Protein AF-A0AA44IHH7-F1 (afdb_monomer_lite)

Radius of gyration: 21.57 Å; chains: 1; bounding box: 62×69×47 Å

Organism: Paraclostridium bifermentans (NCBI:txid1490)

Sequence (222 aa):
MKIKKSILSMILVASLSVCLMVGCTHSDNSSKNSIEVETQKTKANETIKLFETYSKKTNTRDGLYEVKQDLSKKISKSITDSGLSVADSNPDGDFVLSLGGFESPPTKSIQSLYYSMYEDYKKGKSIIDIFWVKEYPENKKLDKNDKYIKATYNIFKSLTNTTLTEKEFFDKVEKTFDEEERLVEIPYKDVIPVQVVKVNKSGKYIKTLQLRCNYDFDISKS

pLDDT: mean 73.28, std 23.8, range [27.3, 98.12]

Foldseek 3Di:
DDDDDDDDDDPDPPDPDPDPDDDDDDDDDDDDPPPPPPPPPDDPPLDFVLVVVLLVQCQDPVSVLVNLQVLQVQLQCLLVVLVAHWPAGDSQWDTQGQGDPDPDGDPDRPRQKDWGWADDLVVQKIKTKIKGKDKAALPDQDDLSPSSLSSLVSSVVSRGVDPDDSVNSVVQVRVCSVVVNFWRPDPPCVAWTWTWDWDDDPNGIIIMTMTIHIDIRRHDND

Structure (mmCIF, N/CA/C/O backbone):
data_AF-A0AA44IHH7-F1
#
_entry.id   AF-A0AA44IHH7-F1
#
loop_
_atom_site.group_PDB
_atom_site.id
_atom_site.type_symbol
_atom_site.label_atom_id
_atom_site.label_alt_id
_atom_site.label_comp_id
_atom_site.label_asym_id
_atom_site.label_entity_id
_atom_site.label_seq_id
_atom_site.pdbx_PDB_ins_code
_atom_site.Cartn_x
_atom_site.Cartn_y
_atom_site.Cartn_z
_atom_site.occupancy
_atom_site.B_iso_or_equiv
_atom_site.auth_seq_id
_atom_site.auth_comp_id
_atom_site.auth_asym_id
_atom_site.auth_atom_id
_atom_site.pdbx_PDB_model_num
ATOM 1 N N . MET A 1 1 ? -3.964 53.250 -16.835 1.00 39.25 1 MET A N 1
ATOM 2 C CA . MET A 1 1 ? -3.381 51.889 -16.809 1.00 39.25 1 MET A CA 1
ATOM 3 C C . MET A 1 1 ? -2.230 51.850 -15.815 1.00 39.25 1 MET A C 1
ATOM 5 O O . MET A 1 1 ? -1.230 52.512 -16.042 1.00 39.25 1 MET A O 1
ATOM 9 N N . LYS A 1 2 ? -2.384 51.140 -14.691 1.00 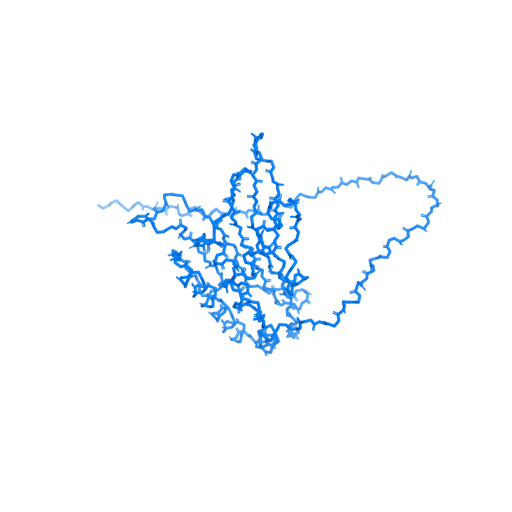34.38 2 LYS A N 1
ATOM 10 C CA . LYS A 1 2 ? -1.314 50.911 -13.706 1.00 34.38 2 LYS A CA 1
ATOM 11 C C . LYS A 1 2 ? -0.971 49.423 -13.734 1.00 34.38 2 LYS A C 1
ATOM 13 O O . LYS A 1 2 ? -1.759 48.610 -13.266 1.00 34.38 2 LYS A O 1
ATOM 18 N N . ILE A 1 3 ? 0.173 49.078 -14.314 1.00 39.97 3 ILE A N 1
ATOM 19 C CA . ILE A 1 3 ? 0.694 47.708 -14.330 1.00 39.97 3 ILE A CA 1
ATOM 20 C C . ILE A 1 3 ? 1.352 47.471 -12.968 1.00 39.97 3 ILE A C 1
ATOM 22 O O . ILE A 1 3 ? 2.382 48.070 -12.662 1.00 39.97 3 ILE A O 1
ATOM 26 N N . LYS A 1 4 ? 0.740 46.637 -12.123 1.00 37.16 4 LYS A N 1
ATOM 27 C CA . LYS A 1 4 ? 1.367 46.165 -10.883 1.00 37.16 4 LYS A CA 1
ATOM 28 C C . LYS A 1 4 ? 2.222 44.943 -11.217 1.00 37.16 4 LYS A C 1
ATOM 30 O O . LYS A 1 4 ? 1.688 43.897 -11.568 1.00 37.16 4 LYS A O 1
ATOM 35 N N . LYS A 1 5 ? 3.545 45.088 -11.118 1.00 36.78 5 LYS A N 1
ATOM 36 C CA . LYS A 1 5 ? 4.491 43.966 -11.142 1.00 36.78 5 LYS A CA 1
ATOM 37 C C . LYS A 1 5 ? 4.323 43.176 -9.841 1.00 36.78 5 LYS A C 1
ATOM 39 O O . LYS A 1 5 ? 4.598 43.700 -8.766 1.00 36.78 5 LYS A O 1
ATOM 44 N N . SER A 1 6 ? 3.830 41.947 -9.945 1.00 39.97 6 SER A N 1
ATOM 45 C CA . SER A 1 6 ? 3.857 40.964 -8.863 1.00 39.97 6 SER A CA 1
ATOM 46 C C . SER A 1 6 ? 5.240 40.312 -8.861 1.00 39.97 6 SER A C 1
ATOM 48 O O . SER A 1 6 ? 5.661 39.741 -9.865 1.00 39.97 6 SER A O 1
ATOM 50 N N . ILE A 1 7 ? 5.973 40.473 -7.759 1.00 43.72 7 ILE A N 1
ATOM 51 C CA . ILE A 1 7 ? 7.230 39.771 -7.498 1.00 43.72 7 ILE A CA 1
ATOM 52 C C . ILE A 1 7 ? 6.848 38.385 -6.974 1.00 43.72 7 ILE A C 1
ATOM 54 O O . ILE A 1 7 ? 6.326 38.253 -5.868 1.00 43.72 7 ILE A O 1
ATOM 58 N N . LEU A 1 8 ? 7.072 37.369 -7.805 1.00 31.44 8 LEU A N 1
ATOM 59 C CA . LEU A 1 8 ? 6.932 35.960 -7.465 1.00 31.44 8 LEU A CA 1
ATOM 60 C C . LEU A 1 8 ? 8.094 35.581 -6.531 1.00 31.44 8 LEU A C 1
ATOM 62 O O . LEU A 1 8 ? 9.234 35.448 -6.970 1.00 31.44 8 LEU A O 1
ATOM 66 N N . SER A 1 9 ? 7.818 35.482 -5.231 1.00 37.19 9 SER A N 1
ATOM 67 C CA . SER A 1 9 ? 8.794 35.038 -4.232 1.00 37.19 9 SER A CA 1
ATOM 68 C C . SER A 1 9 ? 8.886 33.512 -4.253 1.00 37.19 9 SER A C 1
ATOM 70 O O . SER A 1 9 ? 7.957 32.813 -3.852 1.00 37.19 9 SER A O 1
ATOM 72 N N . MET A 1 10 ? 10.006 33.013 -4.768 1.00 37.06 10 MET A N 1
ATOM 73 C CA . MET A 1 10 ? 10.406 31.609 -4.784 1.00 37.06 10 MET A CA 1
ATOM 74 C C . MET A 1 10 ? 10.896 31.241 -3.374 1.00 37.06 10 MET A C 1
ATOM 76 O O . MET A 1 10 ? 11.958 31.694 -2.947 1.00 37.06 10 MET A O 1
ATOM 80 N N . ILE A 1 11 ? 10.127 30.452 -2.620 1.00 39.12 11 ILE A N 1
ATOM 81 C CA . ILE A 1 11 ? 10.585 29.918 -1.331 1.00 39.12 11 ILE A CA 1
ATOM 82 C C . ILE A 1 11 ? 11.501 28.723 -1.621 1.00 39.12 11 ILE A C 1
ATOM 84 O O . ILE A 1 11 ? 11.050 27.600 -1.823 1.00 39.12 11 ILE A O 1
ATOM 88 N N . LEU A 1 12 ? 12.804 28.997 -1.663 1.00 33.94 12 LEU A N 1
ATOM 89 C CA . LEU A 1 12 ? 13.876 28.010 -1.558 1.00 33.94 12 LEU A CA 1
ATOM 90 C C . LEU A 1 12 ? 13.872 27.446 -0.131 1.00 33.94 12 LEU A C 1
ATOM 92 O O . LEU A 1 12 ? 14.348 28.095 0.800 1.00 33.94 12 LEU A O 1
ATOM 96 N N . VAL A 1 13 ? 13.337 26.240 0.059 1.00 37.38 13 VAL A N 1
ATOM 97 C CA . VAL A 1 13 ? 13.554 25.493 1.303 1.00 37.38 13 VAL A CA 1
ATOM 98 C C . VAL A 1 13 ? 14.950 24.885 1.224 1.00 37.38 13 VAL A C 1
ATOM 100 O O . VAL A 1 13 ? 15.162 23.825 0.641 1.00 37.38 13 VAL A O 1
ATOM 103 N N . ALA A 1 14 ? 15.920 25.607 1.780 1.00 36.84 14 ALA A N 1
ATOM 104 C CA . ALA A 1 14 ? 17.249 25.085 2.033 1.00 36.84 14 ALA A CA 1
ATOM 105 C C . ALA A 1 14 ? 17.148 23.932 3.042 1.00 36.84 14 ALA A C 1
ATOM 107 O O . ALA A 1 14 ? 16.684 24.099 4.171 1.00 36.84 14 ALA A O 1
ATOM 108 N N . SER A 1 15 ? 17.588 22.753 2.613 1.00 39.81 15 SER A N 1
ATOM 109 C CA . SER A 1 15 ? 17.810 21.580 3.446 1.00 39.81 15 SER A CA 1
ATOM 110 C C . SER A 1 15 ? 18.807 21.910 4.560 1.00 39.81 15 SER A C 1
ATOM 112 O O . SER A 1 15 ? 20.011 22.010 4.317 1.00 39.81 15 SER A O 1
ATOM 114 N N . LEU A 1 16 ? 18.319 22.075 5.788 1.00 35.09 16 LEU A N 1
ATOM 115 C CA . LEU A 1 16 ? 19.163 22.133 6.978 1.00 35.09 16 LEU A CA 1
ATOM 116 C C . LEU A 1 16 ? 19.655 20.717 7.298 1.00 35.09 16 LEU A C 1
ATOM 118 O O . LEU A 1 16 ? 19.005 19.953 8.008 1.00 35.09 16 LEU A O 1
ATOM 122 N N . SER A 1 17 ? 20.821 20.368 6.757 1.00 39.00 17 SER A N 1
ATOM 123 C CA . SER A 1 17 ? 21.632 19.261 7.251 1.00 39.00 17 SER A CA 1
ATOM 124 C C . SER A 1 17 ? 22.163 19.632 8.636 1.00 39.00 17 SER A C 1
ATOM 126 O O . SER A 1 17 ? 23.059 20.470 8.762 1.00 39.00 17 SER A O 1
ATOM 128 N N . VAL A 1 18 ? 21.620 19.024 9.688 1.00 34.97 18 VAL A N 1
ATOM 129 C CA . VAL A 1 18 ? 22.209 19.126 11.025 1.00 34.97 18 VAL A CA 1
ATOM 130 C C . VAL A 1 18 ? 23.414 18.187 11.073 1.00 34.97 18 VAL A C 1
ATOM 132 O O . VAL A 1 18 ? 23.292 16.999 11.357 1.00 34.97 18 VAL A O 1
ATOM 135 N N . CYS A 1 19 ? 24.590 18.731 10.757 1.00 31.17 19 CYS A N 1
ATOM 136 C CA . CYS A 1 19 ? 25.870 18.139 11.123 1.00 31.17 19 CYS A CA 1
ATOM 137 C C . CYS A 1 19 ? 25.993 18.160 12.651 1.00 31.17 19 CYS A C 1
ATOM 139 O O . CYS A 1 19 ? 26.272 19.206 13.235 1.00 31.17 19 CYS A O 1
ATOM 141 N N . LEU A 1 20 ? 25.820 17.012 13.306 1.00 36.22 20 LEU A N 1
ATOM 142 C CA . LEU A 1 20 ? 26.337 16.833 14.658 1.00 36.22 20 LEU A CA 1
ATOM 143 C C . LEU A 1 20 ? 27.816 16.467 14.553 1.00 36.22 20 LEU A C 1
ATOM 145 O O . LEU A 1 20 ? 28.185 15.311 14.362 1.00 36.22 20 LEU A O 1
ATOM 149 N N . MET A 1 21 ? 28.659 17.492 14.655 1.00 34.91 21 MET A N 1
ATOM 150 C CA . MET A 1 21 ? 30.064 17.322 14.998 1.00 34.91 21 MET A CA 1
ATOM 151 C C . MET A 1 21 ? 30.149 16.932 16.473 1.00 34.91 21 MET A C 1
ATOM 153 O O . MET A 1 21 ? 29.859 17.748 17.345 1.00 34.91 21 MET A O 1
ATOM 157 N N . VAL A 1 22 ? 30.558 15.696 16.753 1.00 42.62 22 VAL A N 1
ATOM 158 C CA . VAL A 1 22 ? 31.042 15.307 18.080 1.00 42.62 22 VAL A CA 1
ATOM 159 C C . VAL A 1 22 ? 32.550 15.148 17.962 1.00 42.62 22 VAL A C 1
ATOM 161 O O . VAL A 1 22 ? 33.046 14.355 17.165 1.00 42.62 22 VAL A O 1
ATOM 164 N N . GLY A 1 23 ? 33.258 16.007 18.692 1.00 28.69 23 GLY A 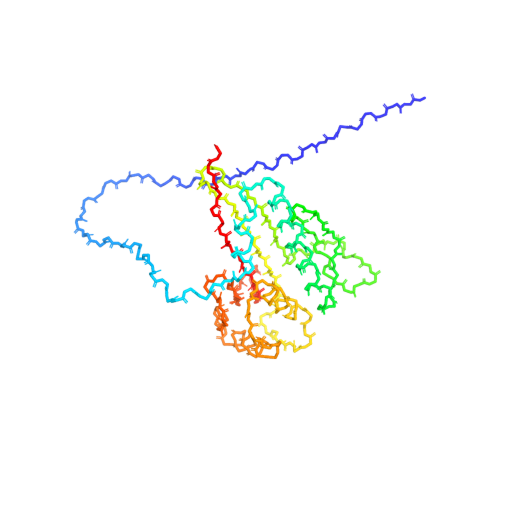N 1
ATOM 165 C CA . GLY A 1 23 ? 34.706 16.114 18.674 1.00 28.69 23 GLY A CA 1
ATOM 166 C C . GLY A 1 23 ? 35.401 14.899 19.279 1.00 28.69 23 GLY A C 1
ATOM 167 O O . GLY A 1 23 ? 34.892 14.236 20.180 1.00 28.69 23 GLY A O 1
ATOM 168 N N . CYS A 1 24 ? 36.600 14.652 18.767 1.00 30.53 24 CYS A N 1
ATOM 169 C CA . CYS A 1 24 ? 37.552 13.696 19.296 1.00 30.53 24 CYS A CA 1
ATOM 170 C C . CYS A 1 24 ? 38.016 14.107 20.699 1.00 30.53 24 CYS A C 1
ATOM 172 O O . CYS A 1 24 ? 38.580 15.186 20.875 1.00 30.53 24 CYS A O 1
ATOM 174 N N . THR A 1 25 ? 37.916 13.191 21.655 1.00 34.34 25 THR A N 1
ATOM 175 C CA . THR A 1 25 ? 38.891 13.066 22.740 1.00 34.34 25 THR A CA 1
ATOM 176 C C . THR A 1 25 ? 39.360 11.614 22.776 1.00 34.34 25 THR A C 1
ATOM 178 O O . THR A 1 25 ? 38.560 10.683 22.779 1.00 34.34 25 THR A O 1
ATOM 181 N N . HIS A 1 26 ? 40.678 11.424 22.703 1.00 30.28 26 HIS A N 1
ATOM 182 C CA . HIS A 1 26 ? 41.327 10.129 22.876 1.00 30.28 26 HIS A CA 1
ATOM 183 C C . HIS A 1 26 ? 41.054 9.588 24.285 1.00 30.28 26 HIS A C 1
ATOM 185 O O . HIS A 1 26 ? 41.369 10.255 25.271 1.00 30.28 26 HIS A O 1
ATOM 191 N N . SER A 1 27 ? 40.575 8.351 24.376 1.00 33.44 27 SER A N 1
ATOM 192 C CA . SER A 1 27 ? 40.996 7.451 25.445 1.00 33.44 27 SER A CA 1
ATOM 193 C C . SER A 1 27 ? 41.187 6.048 24.875 1.00 33.44 27 SER A C 1
ATOM 195 O O . SER A 1 27 ? 40.296 5.459 24.262 1.00 33.44 27 SER A O 1
ATOM 197 N N . ASP A 1 28 ? 42.407 5.545 25.031 1.00 31.33 28 ASP A N 1
ATOM 198 C CA . ASP A 1 28 ? 42.759 4.165 24.757 1.00 31.33 28 ASP A CA 1
ATOM 199 C C . ASP A 1 28 ? 42.053 3.261 25.771 1.00 31.33 28 ASP A C 1
ATOM 201 O O . ASP A 1 28 ? 42.290 3.364 26.975 1.00 31.33 28 ASP A O 1
ATOM 205 N N . ASN A 1 29 ? 41.220 2.337 25.292 1.00 29.52 29 ASN A N 1
ATOM 206 C CA . ASN A 1 29 ? 41.304 0.964 25.772 1.00 29.52 29 ASN A CA 1
ATOM 207 C C . ASN A 1 29 ? 40.639 -0.034 24.822 1.00 29.52 29 ASN A C 1
ATOM 209 O O . ASN A 1 29 ? 39.478 0.067 24.431 1.00 29.52 29 ASN A O 1
ATOM 213 N N . SER A 1 30 ? 41.448 -1.029 24.482 1.00 34.94 30 SER A N 1
ATOM 214 C CA . SER A 1 30 ? 41.166 -2.199 23.668 1.00 34.94 30 SER A CA 1
ATOM 215 C C . SER A 1 30 ? 39.957 -2.997 24.179 1.00 34.94 30 SER A C 1
ATOM 217 O O . SER A 1 30 ? 40.046 -3.684 25.193 1.00 34.94 30 SER A O 1
ATOM 219 N N . SER A 1 31 ? 38.880 -3.034 23.395 1.00 32.03 31 SER A N 1
ATOM 220 C CA . SER A 1 31 ? 38.112 -4.267 23.185 1.00 32.03 31 SER A CA 1
ATOM 221 C C . SER A 1 31 ? 37.487 -4.240 21.787 1.00 32.03 31 SER A C 1
ATOM 223 O O . SER A 1 31 ? 36.574 -3.476 21.485 1.00 32.03 31 SER A O 1
ATOM 225 N N . LYS A 1 32 ? 38.053 -5.048 20.885 1.00 32.47 32 LYS A N 1
ATOM 226 C CA . LYS A 1 32 ? 37.488 -5.336 19.565 1.00 32.47 32 LYS A CA 1
ATOM 227 C C . LYS A 1 32 ? 36.193 -6.127 19.754 1.00 32.47 32 LYS A C 1
ATOM 229 O O . LYS A 1 32 ? 36.235 -7.346 19.804 1.00 32.47 32 LYS A O 1
ATOM 234 N N . ASN A 1 33 ? 35.066 -5.430 19.806 1.00 27.30 33 ASN A N 1
ATOM 235 C CA . ASN A 1 33 ? 33.789 -5.966 19.347 1.00 27.30 33 ASN A CA 1
ATOM 236 C C . ASN A 1 33 ? 33.408 -5.173 18.101 1.00 27.30 33 ASN A C 1
ATOM 238 O O . ASN A 1 33 ? 32.678 -4.185 18.154 1.00 27.30 33 ASN A O 1
ATOM 242 N N . SER A 1 34 ? 33.983 -5.581 16.970 1.00 28.92 34 SER A N 1
ATOM 243 C CA . SER A 1 34 ? 33.453 -5.235 15.661 1.00 28.92 34 SER A CA 1
ATOM 244 C C . SER A 1 34 ? 32.023 -5.753 15.606 1.00 28.92 34 SER A C 1
ATOM 246 O O . SER A 1 34 ? 31.801 -6.956 15.497 1.00 28.92 34 SER A O 1
ATOM 248 N N . ILE A 1 35 ? 31.058 -4.842 15.715 1.00 30.89 35 ILE A N 1
ATOM 249 C CA . ILE A 1 35 ? 29.712 -5.081 15.215 1.00 30.89 35 ILE A CA 1
ATOM 250 C C . ILE A 1 35 ? 29.897 -5.205 13.704 1.00 30.89 35 ILE A C 1
ATOM 252 O O . ILE A 1 35 ? 29.930 -4.210 12.979 1.00 30.89 35 ILE A O 1
ATOM 256 N N . GLU A 1 36 ?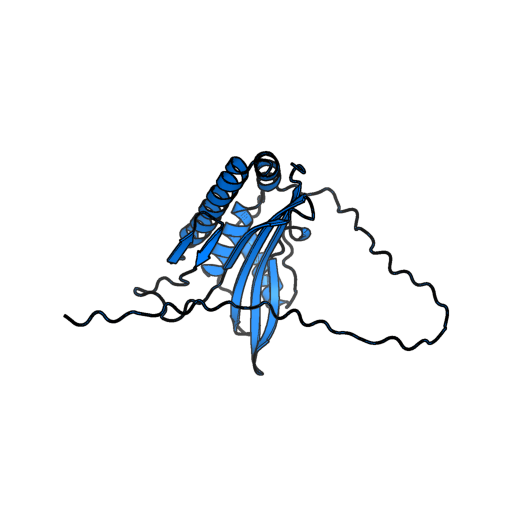 30.144 -6.433 13.247 1.00 27.67 36 GLU A N 1
ATOM 257 C CA . GLU A 1 36 ? 29.889 -6.795 11.867 1.00 27.67 36 GLU A CA 1
ATOM 258 C C . GLU A 1 36 ? 28.451 -6.375 11.595 1.00 27.67 36 GLU A C 1
ATOM 260 O O . GLU A 1 36 ? 27.512 -6.806 12.267 1.00 27.67 36 GLU A O 1
ATOM 265 N N . VAL A 1 37 ? 28.291 -5.478 10.626 1.00 32.31 37 VAL A N 1
ATOM 266 C CA . VAL A 1 37 ? 27.030 -5.321 9.916 1.00 32.31 37 VAL A CA 1
ATOM 267 C C . VAL A 1 37 ? 26.837 -6.650 9.207 1.00 32.31 37 VAL A C 1
ATOM 269 O O . VAL A 1 37 ? 27.277 -6.845 8.073 1.00 32.31 37 VAL A O 1
ATOM 272 N N . GLU A 1 38 ? 26.284 -7.605 9.951 1.00 27.92 38 GLU A N 1
ATOM 273 C CA . GLU A 1 38 ? 25.897 -8.905 9.460 1.00 27.92 38 GLU A CA 1
ATOM 274 C C . GLU A 1 38 ? 24.871 -8.607 8.379 1.00 27.92 38 GLU A C 1
ATOM 276 O O . GLU A 1 38 ? 23.724 -8.228 8.627 1.00 27.92 38 GLU A O 1
ATOM 281 N N . THR A 1 39 ? 25.363 -8.647 7.145 1.00 32.78 39 THR A N 1
ATOM 282 C CA . THR A 1 39 ? 24.553 -8.583 5.947 1.00 32.78 39 THR A CA 1
ATOM 283 C C . THR A 1 39 ? 23.716 -9.840 6.031 1.00 32.78 39 THR A C 1
ATOM 285 O O . THR A 1 39 ? 24.184 -10.921 5.673 1.00 32.78 39 THR A O 1
ATOM 288 N N . GLN A 1 40 ? 22.533 -9.717 6.637 1.00 33.59 40 GLN A N 1
ATOM 289 C CA . GLN A 1 40 ? 21.587 -10.805 6.757 1.00 33.59 40 GLN A CA 1
ATOM 290 C C . GLN A 1 40 ? 21.368 -11.333 5.348 1.00 33.59 40 GLN A C 1
ATOM 292 O O . GLN A 1 40 ? 20.723 -10.700 4.515 1.00 33.59 40 GLN A O 1
ATOM 297 N N . LYS A 1 41 ? 21.971 -12.493 5.079 1.00 35.12 41 LYS A N 1
ATOM 298 C CA . LYS A 1 41 ? 21.644 -13.353 3.953 1.00 35.12 41 LYS A CA 1
ATOM 299 C C . LYS A 1 41 ? 20.172 -13.694 4.124 1.00 35.12 41 LYS A C 1
ATOM 301 O O . LYS A 1 41 ? 19.806 -14.578 4.896 1.00 35.12 41 LYS A O 1
ATOM 306 N N . THR A 1 42 ? 19.339 -12.903 3.466 1.00 32.03 42 THR A N 1
ATOM 307 C CA . THR A 1 42 ? 17.891 -12.989 3.504 1.00 32.03 42 THR A CA 1
ATOM 308 C C . THR A 1 42 ? 17.489 -14.391 3.057 1.00 32.03 42 THR A C 1
ATOM 310 O O . THR A 1 42 ? 17.932 -14.880 2.013 1.00 32.03 42 THR A O 1
ATOM 313 N N . LYS A 1 43 ? 16.669 -15.053 3.885 1.00 39.00 43 LYS A N 1
ATOM 314 C CA . LYS A 1 43 ? 15.843 -16.204 3.498 1.00 39.00 43 LYS A CA 1
ATOM 315 C C . LYS A 1 43 ? 15.279 -15.953 2.100 1.00 39.00 43 LYS A C 1
ATOM 317 O O . LYS A 1 43 ? 14.864 -14.830 1.841 1.00 39.00 43 LYS A O 1
ATOM 322 N N . ALA A 1 44 ? 15.299 -16.983 1.248 1.00 36.38 44 ALA A N 1
ATOM 323 C CA . ALA A 1 44 ? 14.802 -16.995 -0.131 1.00 36.38 44 ALA A CA 1
ATOM 324 C C . ALA A 1 44 ? 13.887 -15.800 -0.448 1.00 36.38 44 ALA A C 1
ATOM 326 O O . ALA A 1 44 ? 12.745 -15.776 0.004 1.00 36.38 44 ALA A O 1
ATOM 327 N N . ASN A 1 45 ? 14.442 -14.808 -1.158 1.00 47.94 45 ASN A N 1
ATOM 328 C CA . ASN A 1 45 ? 13.761 -13.577 -1.554 1.00 47.94 45 ASN A CA 1
ATOM 329 C C . ASN A 1 45 ? 12.363 -13.925 -2.072 1.00 47.94 45 ASN A C 1
ATOM 331 O O . ASN A 1 45 ? 12.230 -14.544 -3.130 1.00 47.94 45 ASN A O 1
ATOM 335 N N . GLU A 1 46 ? 11.321 -13.534 -1.342 1.00 60.41 46 GLU A N 1
ATOM 336 C CA . GLU A 1 46 ? 9.984 -13.443 -1.912 1.00 60.41 46 GLU A CA 1
ATOM 337 C C . GLU A 1 46 ? 10.043 -12.317 -2.949 1.00 60.41 46 GLU A C 1
ATOM 339 O O . GLU A 1 46 ? 9.795 -11.149 -2.645 1.00 60.41 46 GLU A O 1
ATOM 344 N N . THR A 1 47 ? 10.492 -12.627 -4.167 1.00 77.12 47 THR A N 1
ATOM 345 C CA . THR A 1 47 ? 10.718 -11.579 -5.153 1.00 77.12 47 THR A CA 1
ATOM 346 C C . THR A 1 47 ? 9.388 -10.994 -5.605 1.00 77.12 47 THR A C 1
ATOM 348 O O . THR A 1 47 ? 8.449 -11.694 -5.996 1.00 77.12 47 THR A O 1
ATOM 351 N N . ILE A 1 48 ? 9.307 -9.670 -5.577 1.00 89.56 48 ILE A N 1
ATOM 352 C CA . ILE A 1 48 ? 8.155 -8.925 -6.064 1.00 89.56 48 ILE A CA 1
ATOM 353 C C . ILE A 1 48 ? 8.258 -8.837 -7.594 1.00 89.56 48 ILE A C 1
ATOM 355 O O . ILE A 1 48 ? 9.138 -8.155 -8.119 1.00 89.56 48 ILE A O 1
ATOM 359 N N . LYS A 1 49 ? 7.349 -9.495 -8.336 1.00 91.38 49 LYS A N 1
ATOM 360 C CA . LYS A 1 49 ? 7.440 -9.583 -9.812 1.00 91.38 49 LYS A CA 1
ATOM 361 C C . LYS A 1 49 ? 7.264 -8.216 -10.464 1.00 91.38 49 LYS A C 1
ATOM 363 O O . LYS A 1 49 ? 7.808 -7.957 -11.538 1.00 91.38 49 LYS A O 1
ATOM 368 N N . LEU A 1 50 ? 6.504 -7.334 -9.811 1.00 92.75 50 LEU A N 1
ATOM 369 C CA . LEU A 1 50 ? 6.353 -5.947 -10.235 1.00 92.75 50 LEU A CA 1
ATOM 370 C C . LEU A 1 50 ? 7.714 -5.242 -10.276 1.00 92.75 50 LEU A C 1
ATOM 372 O O . LEU A 1 50 ? 8.054 -4.629 -11.282 1.00 92.75 50 LEU A O 1
ATOM 376 N N . PHE A 1 51 ? 8.520 -5.395 -9.225 1.00 92.50 51 PHE A N 1
ATOM 377 C CA . PHE A 1 51 ? 9.835 -4.768 -9.120 1.00 92.50 51 PHE A CA 1
ATOM 378 C C . PHE A 1 51 ? 10.841 -5.383 -10.101 1.00 92.50 51 PHE A C 1
ATOM 380 O O . PHE A 1 51 ? 11.593 -4.644 -10.728 1.00 92.50 51 PHE A O 1
ATOM 387 N N . GLU A 1 52 ? 10.786 -6.692 -10.361 1.00 91.12 52 GLU A N 1
ATOM 388 C CA . GLU A 1 52 ? 11.564 -7.311 -11.453 1.00 91.12 52 GLU A CA 1
ATOM 389 C C . GLU A 1 52 ? 11.180 -6.784 -12.843 1.00 91.12 52 GLU A C 1
ATOM 391 O O . GLU A 1 52 ? 11.997 -6.746 -13.762 1.00 91.12 52 GLU A O 1
ATOM 396 N N . THR A 1 53 ? 9.909 -6.431 -13.032 1.00 92.25 53 THR A N 1
ATOM 397 C CA . THR A 1 53 ? 9.427 -5.875 -14.299 1.00 92.25 53 THR A CA 1
ATOM 398 C C . THR A 1 53 ? 9.877 -4.426 -14.449 1.00 92.25 53 THR A C 1
ATOM 400 O O . THR A 1 53 ? 10.319 -4.027 -15.526 1.00 92.25 53 THR A O 1
ATOM 403 N N . TYR A 1 54 ? 9.805 -3.648 -13.369 1.00 91.62 54 TYR A N 1
ATOM 404 C CA . TYR A 1 54 ? 10.248 -2.258 -13.346 1.00 91.62 54 TYR A CA 1
ATOM 405 C C . TYR A 1 54 ? 11.758 -2.134 -13.543 1.00 91.62 54 TYR A C 1
ATOM 407 O O . TYR A 1 54 ? 12.179 -1.339 -14.381 1.00 91.62 54 TYR A O 1
ATOM 415 N N . SER A 1 55 ? 12.564 -2.975 -12.890 1.00 89.94 55 SER A N 1
ATOM 416 C CA . SER A 1 55 ? 14.030 -2.937 -13.009 1.00 89.94 55 SER A CA 1
ATOM 417 C C . SER A 1 55 ? 14.529 -3.088 -14.453 1.00 89.94 55 SER A C 1
ATOM 419 O O . SER A 1 55 ? 15.532 -2.495 -14.844 1.00 89.94 55 SER A O 1
ATOM 421 N N . LYS A 1 56 ? 13.799 -3.832 -15.293 1.00 90.31 56 LYS A N 1
ATOM 422 C CA . LYS A 1 56 ? 14.121 -3.999 -16.720 1.00 90.31 56 LYS A CA 1
ATOM 423 C C . LYS A 1 56 ? 13.893 -2.724 -17.535 1.00 90.31 56 LYS A C 1
ATOM 425 O O . LYS A 1 56 ? 14.541 -2.543 -18.562 1.00 90.31 56 LYS A O 1
ATOM 430 N N . LYS A 1 57 ? 12.987 -1.849 -17.094 1.00 89.38 57 LYS A N 1
ATOM 431 C CA . LYS A 1 57 ? 12.600 -0.616 -17.796 1.00 89.38 57 LYS A CA 1
ATOM 432 C C . LYS A 1 57 ? 13.384 0.612 -17.334 1.00 89.38 57 LYS A C 1
ATOM 434 O O . LYS A 1 57 ? 13.634 1.508 -18.137 1.00 89.38 57 LYS A O 1
ATOM 439 N N . THR A 1 58 ? 13.821 0.646 -16.076 1.00 86.50 58 THR A N 1
ATOM 440 C CA . THR A 1 58 ? 14.449 1.826 -15.451 1.00 86.50 58 THR A CA 1
ATOM 441 C C . THR A 1 58 ? 15.835 2.182 -15.992 1.00 86.50 58 THR A C 1
ATOM 443 O O . THR A 1 58 ? 16.363 3.231 -15.645 1.00 86.50 58 THR A O 1
ATOM 446 N N . ASN A 1 59 ? 16.421 1.360 -16.869 1.00 82.94 59 ASN A N 1
ATOM 447 C CA . ASN A 1 59 ? 17.706 1.648 -17.521 1.00 82.94 59 ASN A CA 1
ATOM 448 C C . ASN A 1 59 ? 17.633 2.745 -18.596 1.00 82.94 59 ASN A C 1
ATOM 450 O O . ASN A 1 59 ? 18.664 3.174 -19.106 1.00 82.94 59 ASN A O 1
ATOM 454 N N . THR A 1 60 ? 16.432 3.187 -18.971 1.00 84.75 60 THR A N 1
ATOM 455 C CA . THR A 1 60 ? 16.228 4.258 -19.954 1.00 84.75 60 THR A CA 1
ATOM 456 C C . THR A 1 60 ? 15.356 5.350 -19.354 1.00 84.75 60 THR A C 1
ATOM 458 O O . THR A 1 60 ? 14.515 5.075 -18.499 1.00 84.75 60 THR A O 1
ATOM 461 N N . ARG A 1 61 ? 15.518 6.592 -19.825 1.00 83.25 61 ARG A N 1
ATOM 462 C CA . ARG A 1 61 ? 14.679 7.717 -19.385 1.00 83.25 61 ARG A CA 1
ATOM 463 C C . ARG A 1 61 ? 13.195 7.469 -19.675 1.00 83.25 61 ARG A C 1
ATOM 465 O O . ARG A 1 61 ? 12.360 7.718 -18.809 1.00 83.25 61 ARG A O 1
ATOM 472 N N . ASP A 1 62 ? 12.885 6.951 -20.861 1.00 87.75 62 ASP A N 1
ATOM 473 C CA . ASP A 1 62 ? 11.506 6.667 -21.268 1.00 87.75 62 ASP A CA 1
ATOM 474 C C . ASP A 1 62 ? 10.914 5.517 -20.448 1.00 87.75 62 ASP A C 1
ATOM 476 O O . ASP A 1 62 ? 9.816 5.642 -19.911 1.00 87.75 62 ASP A O 1
ATOM 480 N N . GLY A 1 63 ? 11.668 4.432 -20.248 1.00 89.12 63 GLY A N 1
ATOM 481 C CA . GLY A 1 63 ? 11.218 3.315 -19.421 1.00 89.12 63 GLY A CA 1
ATOM 482 C C . GLY A 1 63 ? 11.050 3.691 -17.946 1.00 89.12 63 GLY A C 1
ATOM 483 O O . GLY A 1 63 ? 10.105 3.236 -17.306 1.00 89.12 63 GLY A O 1
ATOM 484 N N . LEU A 1 64 ? 11.897 4.573 -17.407 1.00 85.44 64 LEU A N 1
ATOM 485 C CA . LEU A 1 64 ? 11.697 5.149 -16.079 1.00 85.44 64 LEU A CA 1
ATOM 486 C C . LEU A 1 64 ? 10.393 5.959 -16.011 1.00 85.44 64 LEU A C 1
ATOM 488 O O . LEU A 1 64 ? 9.624 5.806 -15.064 1.00 85.44 64 LEU A O 1
ATOM 492 N N . TYR A 1 65 ? 10.125 6.799 -17.011 1.00 85.19 65 TYR A N 1
ATOM 493 C CA . TYR A 1 65 ? 8.891 7.579 -17.076 1.00 85.19 65 TYR A CA 1
ATOM 494 C C . TYR A 1 65 ? 7.644 6.683 -17.156 1.00 85.19 65 TYR A C 1
ATOM 496 O O . TYR A 1 65 ? 6.670 6.923 -16.443 1.00 85.19 65 TYR A O 1
ATOM 504 N N . GLU A 1 66 ? 7.689 5.600 -17.939 1.00 89.31 66 GLU A N 1
ATOM 505 C CA . GLU A 1 66 ? 6.621 4.592 -17.971 1.00 89.31 66 GLU A CA 1
ATOM 506 C C . GLU A 1 66 ? 6.371 3.958 -16.598 1.00 89.31 66 GLU A C 1
ATOM 508 O O . GLU A 1 66 ? 5.218 3.786 -16.200 1.00 89.31 66 GLU A O 1
ATOM 513 N N . VAL A 1 67 ? 7.436 3.617 -15.865 1.00 88.88 67 VAL A N 1
ATOM 514 C CA . VAL A 1 67 ? 7.326 3.029 -14.522 1.00 88.88 67 VAL A CA 1
ATOM 515 C C . VAL A 1 67 ? 6.678 4.011 -13.545 1.00 88.88 67 VAL A C 1
ATOM 517 O O . VAL A 1 67 ? 5.782 3.610 -12.800 1.00 88.88 67 VAL A O 1
ATOM 520 N N . LYS A 1 68 ? 7.062 5.296 -13.579 1.00 86.00 68 LYS A N 1
ATOM 521 C CA . LYS A 1 68 ? 6.441 6.347 -12.750 1.00 86.00 68 LYS A CA 1
ATOM 522 C C . LYS A 1 68 ? 4.937 6.448 -13.017 1.00 86.00 68 LYS A C 1
ATOM 524 O O . LYS A 1 68 ? 4.137 6.415 -12.082 1.00 86.00 68 LYS A O 1
ATOM 529 N N . GLN A 1 69 ? 4.539 6.474 -14.290 1.00 86.00 69 GLN A N 1
ATOM 530 C CA . GLN A 1 69 ? 3.127 6.526 -14.667 1.00 86.00 69 GLN A CA 1
ATOM 531 C C . GLN A 1 69 ? 2.340 5.276 -14.249 1.00 86.00 69 GLN A C 1
ATOM 533 O O . GLN A 1 69 ? 1.209 5.398 -13.777 1.00 86.00 69 GLN A O 1
ATOM 538 N N . ASP A 1 70 ? 2.891 4.076 -14.452 1.00 89.75 70 ASP A N 1
ATOM 539 C CA . ASP A 1 70 ? 2.222 2.819 -14.095 1.00 89.75 70 ASP A CA 1
ATOM 540 C C . ASP A 1 70 ? 2.047 2.695 -12.576 1.00 89.75 70 ASP A C 1
ATOM 542 O O . ASP A 1 70 ? 0.958 2.379 -12.092 1.00 89.75 70 ASP A O 1
ATOM 546 N N . LEU A 1 71 ? 3.089 3.030 -11.808 1.00 88.31 71 LEU A N 1
ATOM 547 C CA . LEU A 1 71 ? 3.047 3.017 -10.349 1.00 88.31 71 LEU A CA 1
ATOM 548 C C . LEU A 1 71 ? 2.046 4.039 -9.796 1.00 88.31 71 LEU A C 1
ATOM 550 O O . LEU A 1 71 ? 1.215 3.673 -8.962 1.00 88.31 71 LEU A O 1
ATOM 554 N N . SER A 1 72 ? 2.055 5.270 -10.318 1.00 84.25 72 SER A N 1
ATOM 555 C CA . SER A 1 72 ? 1.061 6.299 -9.989 1.00 84.25 72 SER A CA 1
ATOM 556 C C . SER A 1 72 ? -0.365 5.787 -10.238 1.00 84.25 72 SER A C 1
ATOM 558 O O . SER A 1 72 ? -1.179 5.747 -9.314 1.00 84.25 72 SER A O 1
ATOM 560 N N . LYS A 1 73 ? -0.651 5.253 -11.437 1.00 87.19 73 LYS A N 1
ATOM 561 C CA . LYS A 1 73 ? -1.970 4.690 -11.782 1.00 87.19 73 LYS A CA 1
ATOM 562 C C . LYS A 1 73 ? -2.395 3.555 -10.847 1.00 87.19 73 LYS A C 1
ATOM 564 O O . LYS A 1 73 ? -3.555 3.522 -10.434 1.00 87.19 73 LYS A O 1
ATOM 569 N N . LYS A 1 74 ? -1.491 2.629 -10.506 1.00 90.88 74 LYS A N 1
ATOM 570 C CA . LYS A 1 74 ? -1.779 1.510 -9.588 1.00 90.88 74 LYS A CA 1
ATOM 571 C C . LYS A 1 74 ? -2.148 2.007 -8.198 1.00 90.88 74 LYS A C 1
ATOM 573 O O . LYS A 1 74 ? -3.174 1.591 -7.669 1.00 90.88 74 LYS A O 1
ATOM 578 N N . ILE A 1 75 ? -1.348 2.909 -7.632 1.00 88.31 75 ILE A N 1
ATOM 579 C CA . ILE A 1 75 ? -1.586 3.466 -6.297 1.00 88.31 75 ILE A CA 1
ATOM 580 C C . ILE A 1 75 ? -2.898 4.258 -6.279 1.00 88.31 75 ILE A C 1
ATOM 582 O O . ILE A 1 75 ? -3.734 4.025 -5.405 1.00 88.31 75 ILE A O 1
ATOM 586 N N . SER A 1 76 ? -3.135 5.128 -7.270 1.00 85.25 76 SER A N 1
ATOM 587 C CA . SER A 1 76 ? -4.391 5.878 -7.380 1.00 85.25 76 SER A CA 1
ATOM 588 C C . SER A 1 76 ? -5.600 4.952 -7.472 1.00 85.25 76 SER A C 1
ATOM 590 O O . SER A 1 76 ? -6.586 5.176 -6.773 1.00 85.25 76 SER A O 1
ATOM 592 N N . LYS A 1 77 ? -5.520 3.883 -8.277 1.00 90.12 77 LYS A N 1
ATOM 593 C CA . LYS A 1 77 ? -6.593 2.888 -8.383 1.00 90.12 77 LYS A CA 1
ATOM 594 C C . LYS A 1 77 ? -6.831 2.165 -7.055 1.00 90.12 77 LYS A C 1
ATOM 596 O O . LYS A 1 77 ? -7.974 1.999 -6.647 1.00 90.12 77 LYS A O 1
ATOM 601 N N . SER A 1 78 ? -5.766 1.769 -6.361 1.00 92.44 78 SER A N 1
ATOM 602 C CA . SER A 1 78 ? -5.860 1.125 -5.047 1.00 92.44 78 SER A CA 1
ATOM 603 C C . SER A 1 78 ? -6.599 1.997 -4.032 1.00 92.44 78 SER A C 1
ATOM 605 O O . SER A 1 78 ? -7.430 1.483 -3.288 1.00 92.44 78 SER A O 1
ATOM 607 N N . ILE A 1 79 ? -6.340 3.310 -4.040 1.00 87.69 79 ILE A N 1
ATOM 608 C CA . ILE A 1 79 ? -7.007 4.296 -3.178 1.00 87.69 79 ILE A CA 1
ATOM 609 C C . ILE A 1 79 ? -8.493 4.440 -3.547 1.00 87.69 79 ILE A C 1
ATOM 611 O O . ILE A 1 79 ? -9.352 4.385 -2.661 1.00 87.69 79 ILE A O 1
ATOM 615 N N . THR A 1 80 ? -8.816 4.606 -4.834 1.00 88.69 80 THR 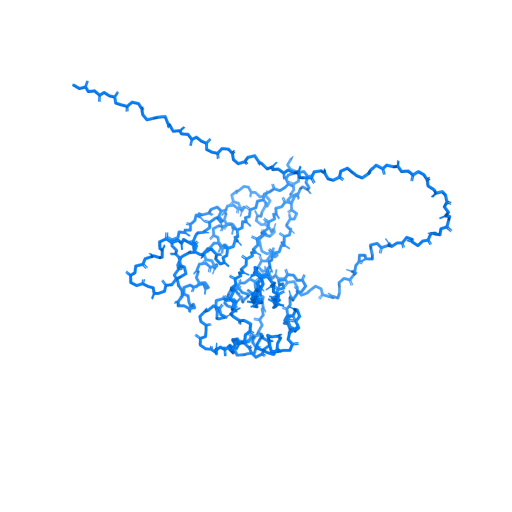A N 1
ATOM 616 C CA . THR A 1 80 ? -10.207 4.807 -5.280 1.00 88.69 80 THR A CA 1
ATOM 617 C C . THR A 1 80 ? -11.067 3.560 -5.091 1.00 88.69 80 THR A C 1
ATOM 619 O O . THR A 1 80 ? -12.196 3.668 -4.612 1.00 88.69 80 THR A O 1
ATOM 622 N N . ASP A 1 81 ? -10.520 2.367 -5.337 1.00 93.38 81 ASP A N 1
ATOM 623 C CA . ASP A 1 81 ? -11.187 1.082 -5.077 1.00 93.38 81 ASP A CA 1
ATOM 624 C C . ASP A 1 81 ? -11.480 0.859 -3.574 1.00 93.38 81 ASP A C 1
ATOM 626 O O . ASP A 1 81 ? -12.357 0.071 -3.201 1.00 93.38 81 ASP A O 1
ATOM 630 N N . SER A 1 82 ? -10.770 1.559 -2.682 1.00 91.50 82 SER A N 1
ATOM 631 C CA . SER A 1 82 ? -11.042 1.565 -1.237 1.00 91.50 82 SER A CA 1
ATOM 632 C C . SER A 1 82 ? -12.121 2.568 -0.818 1.00 91.50 82 SER A C 1
ATOM 634 O O . SER A 1 82 ? -12.489 2.618 0.356 1.00 91.50 82 SER A O 1
ATOM 636 N N . GLY A 1 83 ? -12.660 3.357 -1.752 1.00 88.44 83 GLY A N 1
ATOM 637 C CA . GLY A 1 83 ? -13.680 4.374 -1.487 1.00 88.44 83 GLY A CA 1
ATOM 638 C C . GLY A 1 83 ? -13.129 5.675 -0.893 1.00 88.44 83 GLY A C 1
ATOM 639 O O . GLY A 1 83 ? -13.884 6.397 -0.227 1.00 88.44 83 GLY A O 1
ATOM 640 N N . LEU A 1 84 ? -11.831 5.934 -1.093 1.00 83.94 84 LEU A N 1
ATOM 641 C CA . LEU A 1 84 ? -11.155 7.210 -0.845 1.00 83.94 84 LEU A CA 1
ATOM 642 C C . LEU A 1 84 ? -10.994 7.987 -2.166 1.00 83.94 84 LEU A C 1
ATOM 644 O O . LEU A 1 84 ? -11.196 7.436 -3.246 1.00 83.94 84 LEU A O 1
ATOM 648 N N . SER A 1 85 ? -10.605 9.258 -2.081 1.00 77.69 85 SER A N 1
ATOM 649 C CA . SER A 1 85 ? -10.418 10.133 -3.244 1.00 77.69 85 SER A CA 1
ATOM 650 C C . SER A 1 85 ? -8.965 10.596 -3.361 1.00 77.69 85 SER A C 1
ATOM 652 O O . SER A 1 85 ? -8.271 10.784 -2.363 1.00 77.69 85 SER A O 1
ATOM 654 N N . VAL A 1 86 ? -8.509 10.814 -4.593 1.00 74.62 86 VAL A N 1
ATOM 655 C CA . VAL A 1 86 ? -7.211 11.432 -4.903 1.00 74.62 86 VAL A CA 1
ATOM 656 C C . VAL A 1 86 ? -7.493 12.875 -5.325 1.00 74.62 86 VAL A C 1
ATOM 658 O O . VAL A 1 86 ? -8.314 13.075 -6.217 1.00 74.62 86 VAL A O 1
ATOM 661 N N . ALA A 1 87 ? -6.898 13.871 -4.654 1.00 66.69 87 ALA A N 1
ATOM 662 C CA . ALA A 1 87 ? -7.139 15.283 -4.993 1.00 66.69 87 ALA A CA 1
ATOM 663 C C . ALA A 1 87 ? -6.277 15.738 -6.158 1.00 66.69 87 ALA A C 1
ATOM 665 O O . ALA A 1 87 ? -6.761 16.445 -7.034 1.00 66.69 87 ALA A O 1
ATOM 666 N N . ASP A 1 88 ? -5.007 15.352 -6.128 1.00 65.50 88 ASP A N 1
ATOM 667 C CA . ASP A 1 88 ? -4.047 15.689 -7.160 1.00 65.50 88 ASP A CA 1
ATOM 668 C C . ASP A 1 88 ? -3.068 14.534 -7.345 1.00 65.50 88 ASP A C 1
ATOM 670 O O . ASP A 1 88 ? -2.732 13.834 -6.386 1.00 65.50 88 ASP A O 1
ATOM 674 N N . SER A 1 89 ? -2.633 14.318 -8.579 1.00 64.81 89 SER A N 1
ATOM 675 C CA . SER A 1 89 ? -1.686 13.268 -8.937 1.00 64.81 89 SER A CA 1
ATOM 676 C C . SER A 1 89 ? -0.872 13.713 -10.136 1.00 64.81 89 SER A C 1
ATOM 678 O O . SER A 1 89 ? -1.371 13.743 -11.262 1.00 64.81 89 SER A O 1
ATOM 680 N N . ASN A 1 90 ? 0.403 13.983 -9.902 1.00 64.69 90 ASN A N 1
ATOM 681 C CA . ASN A 1 90 ? 1.353 14.259 -10.954 1.00 64.69 90 ASN A CA 1
ATOM 682 C C . ASN A 1 90 ? 1.880 12.949 -11.572 1.00 64.69 90 ASN A C 1
ATOM 684 O O . ASN A 1 90 ? 2.016 11.927 -10.888 1.00 64.69 90 ASN A O 1
ATOM 688 N N . PRO A 1 91 ? 2.198 12.954 -12.879 1.00 54.91 91 PRO A N 1
ATOM 689 C CA . PRO A 1 91 ? 2.719 11.777 -13.579 1.00 54.91 91 PRO A CA 1
ATOM 690 C C . PRO A 1 91 ? 4.134 11.354 -13.155 1.00 54.91 91 PRO A C 1
ATOM 692 O O . PRO A 1 91 ? 4.568 10.258 -13.503 1.00 54.91 91 PRO A O 1
ATOM 695 N N . ASP A 1 92 ? 4.875 12.228 -12.474 1.00 54.72 92 ASP A N 1
ATOM 696 C CA . ASP A 1 92 ? 6.259 12.032 -12.027 1.00 54.72 92 ASP A CA 1
ATOM 697 C C . ASP A 1 92 ? 6.377 11.419 -10.623 1.00 54.72 92 ASP A C 1
ATOM 699 O O . ASP A 1 92 ? 7.487 11.145 -10.166 1.00 54.72 92 ASP A O 1
ATOM 703 N N . GLY A 1 93 ? 5.243 11.119 -9.990 1.00 51.66 93 GLY A N 1
ATOM 704 C CA . GLY A 1 93 ? 5.172 10.373 -8.739 1.00 51.66 93 GLY A CA 1
ATOM 705 C C . GLY A 1 93 ? 4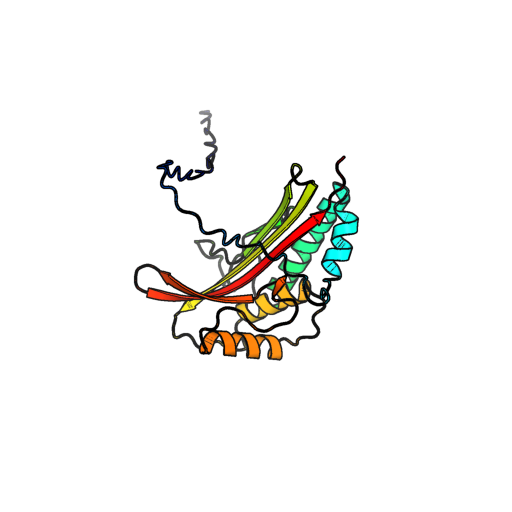.647 11.183 -7.558 1.00 51.66 93 GLY A C 1
ATOM 706 O O . GLY A 1 93 ? 4.226 10.584 -6.574 1.00 51.66 93 GLY A O 1
ATOM 707 N N . ASP A 1 94 ? 4.565 12.507 -7.671 1.00 54.09 94 ASP A N 1
ATOM 708 C CA . ASP A 1 94 ? 4.023 13.343 -6.602 1.00 54.09 94 ASP A CA 1
ATOM 709 C C . ASP A 1 94 ? 2.488 13.332 -6.638 1.00 54.09 94 ASP A C 1
ATOM 711 O O . ASP A 1 94 ? 1.881 13.733 -7.623 1.00 54.09 94 ASP A O 1
ATOM 715 N N . PHE A 1 95 ? 1.811 12.914 -5.570 1.00 53.00 95 PHE A N 1
ATOM 716 C CA . PHE A 1 95 ? 0.351 13.045 -5.451 1.00 53.00 95 PHE A CA 1
ATOM 717 C C . PHE A 1 95 ? 0.006 13.777 -4.147 1.00 53.00 95 PHE A C 1
ATOM 719 O O . PHE A 1 95 ? 0.677 13.651 -3.119 1.00 53.00 95 PHE A O 1
ATOM 726 N N . VAL A 1 96 ? -1.085 14.538 -4.178 1.00 51.62 96 VAL A N 1
ATOM 727 C CA . VAL A 1 96 ? -1.701 15.130 -2.991 1.00 51.62 96 VAL A CA 1
A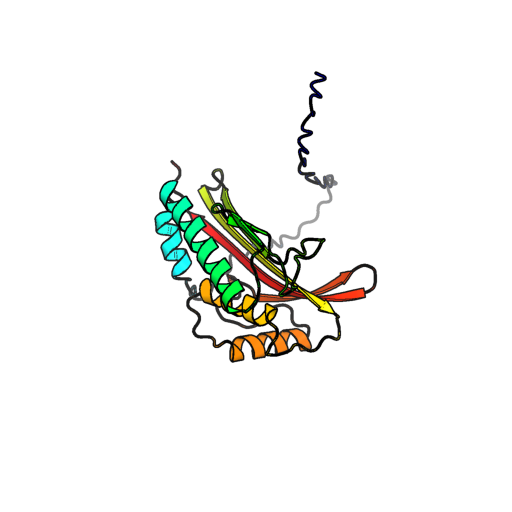TOM 728 C C . VAL A 1 96 ? -3.005 14.386 -2.740 1.00 51.62 96 VAL A C 1
ATOM 730 O O . VAL A 1 96 ? -3.965 14.449 -3.510 1.00 51.62 96 VAL A O 1
ATOM 733 N N . LEU A 1 97 ? -3.058 13.650 -1.634 1.00 55.88 97 LEU A N 1
ATOM 734 C CA . LEU A 1 97 ? -4.292 13.011 -1.187 1.00 55.88 97 LEU A CA 1
ATOM 735 C C . LEU A 1 97 ? -5.278 14.040 -0.654 1.00 55.88 97 LEU A C 1
ATOM 737 O O . LEU A 1 97 ? -4.953 14.801 0.255 1.00 55.88 97 LEU A O 1
ATOM 741 N N . SER A 1 98 ? -6.521 13.973 -1.130 1.00 49.09 98 SER A N 1
ATOM 742 C CA . SER A 1 98 ? -7.658 14.526 -0.400 1.00 49.09 98 SER A CA 1
ATOM 743 C C . SER A 1 98 ? -8.328 13.375 0.309 1.00 49.09 98 SER A C 1
ATOM 745 O O . SER A 1 98 ? -9.137 12.622 -0.232 1.00 49.09 98 SER A O 1
ATOM 747 N N . LEU A 1 99 ? -7.931 13.234 1.560 1.00 53.00 99 LEU A N 1
ATOM 748 C CA . LEU A 1 99 ? -8.521 12.312 2.495 1.00 53.00 99 LEU A CA 1
ATOM 749 C C . LEU A 1 99 ? -9.939 12.742 2.866 1.00 53.00 99 LEU A C 1
ATOM 751 O O . LEU A 1 99 ? -10.175 13.345 3.911 1.00 53.00 99 LEU A O 1
ATOM 755 N N . GLY A 1 100 ? -10.903 12.376 2.031 1.00 38.41 100 GLY A N 1
ATOM 756 C CA . GLY A 1 100 ? -12.268 12.215 2.495 1.00 38.41 100 GLY A CA 1
ATOM 757 C C . GLY A 1 100 ? -13.317 12.290 1.406 1.00 38.41 100 GLY A C 1
ATOM 758 O O . GLY A 1 100 ? -13.306 13.180 0.561 1.00 38.41 100 GLY A O 1
ATOM 759 N N . GLY A 1 101 ? -14.288 11.386 1.529 1.00 39.97 101 GLY A N 1
ATOM 760 C CA . GLY A 1 101 ? -15.650 11.591 1.049 1.00 39.97 101 GLY A CA 1
ATOM 761 C C . GLY A 1 101 ? -16.337 12.703 1.842 1.00 39.97 101 GLY A C 1
ATOM 762 O O . GLY A 1 101 ? -17.308 12.457 2.546 1.00 39.97 101 GLY A O 1
ATOM 763 N N . PHE A 1 102 ? -15.781 13.906 1.767 1.00 39.00 102 PHE A N 1
ATOM 764 C CA . PHE A 1 102 ? -16.474 15.131 2.108 1.00 39.00 102 PHE A CA 1
ATOM 765 C C . PHE A 1 102 ? -17.039 15.693 0.806 1.00 39.00 102 PHE A C 1
ATOM 767 O O . PHE A 1 102 ? -16.356 15.695 -0.217 1.00 39.00 102 PHE A O 1
ATOM 774 N N . GLU A 1 103 ? -18.259 16.217 0.850 1.00 39.69 103 GLU A N 1
ATOM 775 C CA . GLU A 1 103 ? -18.864 16.982 -0.252 1.00 39.69 103 GLU A CA 1
ATOM 776 C C . GLU A 1 103 ? -18.031 18.235 -0.625 1.00 39.69 103 GLU A C 1
ATOM 778 O O . GLU A 1 103 ? -18.291 18.883 -1.635 1.00 39.69 103 GLU A O 1
ATOM 783 N N . SER A 1 104 ? -16.983 18.546 0.151 1.00 38.94 104 SER A N 1
ATOM 784 C CA . SER A 1 104 ? -16.010 19.614 -0.078 1.00 38.94 104 SER A CA 1
ATOM 785 C C . SER A 1 104 ? -14.596 19.205 0.381 1.00 38.94 104 SER A C 1
ATOM 787 O O . SER A 1 104 ? -14.467 18.661 1.481 1.00 38.94 104 SER A O 1
ATOM 789 N N . PRO A 1 105 ? -13.525 19.498 -0.384 1.00 44.50 105 PRO A N 1
ATOM 790 C CA . PRO A 1 105 ? -12.152 19.167 0.002 1.00 44.50 105 PRO A CA 1
ATOM 791 C C . PRO A 1 105 ? -11.765 19.822 1.342 1.00 44.50 105 PRO A C 1
ATOM 793 O O . PRO A 1 105 ? -12.155 20.965 1.603 1.00 44.50 105 PRO A O 1
ATOM 796 N N . PRO A 1 106 ? -11.003 19.133 2.212 1.00 43.53 106 PRO A N 1
ATOM 797 C CA . PRO A 1 106 ? -10.585 19.695 3.487 1.00 43.53 106 PRO A CA 1
ATOM 798 C C . PRO A 1 106 ? -9.706 20.933 3.263 1.00 43.53 106 PRO A C 1
ATOM 800 O O . PRO A 1 106 ? -8.774 20.923 2.463 1.00 43.53 106 PRO A O 1
ATOM 803 N N . THR A 1 107 ? -9.968 22.002 4.018 1.00 40.94 107 THR A N 1
ATOM 804 C CA . THR A 1 107 ? -9.228 23.281 3.957 1.00 40.94 107 THR A CA 1
ATOM 805 C C . THR A 1 107 ? -7.756 23.166 4.366 1.00 40.94 107 THR A C 1
ATOM 807 O O . THR A 1 107 ? -6.978 24.098 4.165 1.00 40.94 107 THR A O 1
ATOM 810 N N . LYS A 1 108 ? -7.357 22.024 4.935 1.00 43.31 108 LYS A N 1
ATOM 811 C CA . LYS A 1 108 ? -5.972 21.637 5.197 1.00 43.31 108 LYS A CA 1
ATOM 812 C C . LYS A 1 108 ? -5.767 20.240 4.624 1.00 43.31 108 LYS A C 1
ATOM 814 O O . LYS A 1 108 ? -6.411 19.299 5.082 1.00 43.31 108 LYS A O 1
ATOM 819 N N . SER A 1 109 ? -4.888 20.116 3.633 1.00 44.06 109 SER A N 1
ATOM 820 C CA . SER A 1 109 ? -4.463 18.817 3.110 1.00 44.06 109 SER A CA 1
ATOM 821 C C . SER A 1 109 ? -3.886 17.987 4.260 1.00 44.06 109 SER A C 1
ATOM 823 O O . SER A 1 109 ? -2.896 18.380 4.877 1.00 44.06 109 SER A O 1
ATOM 825 N N . ILE A 1 110 ? -4.540 16.876 4.603 1.00 54.47 110 ILE A N 1
ATOM 826 C CA . ILE A 1 110 ? -3.966 15.869 5.495 1.00 54.47 110 ILE A CA 1
ATOM 827 C C . ILE A 1 110 ? -3.297 14.861 4.571 1.00 54.47 110 ILE A C 1
ATOM 829 O O . ILE A 1 110 ? -3.964 14.031 3.957 1.00 54.47 110 ILE A O 1
ATOM 833 N N . GLN A 1 111 ? -1.983 14.974 4.417 1.00 57.81 111 GLN A N 1
ATOM 834 C CA . GLN A 1 111 ? -1.217 14.054 3.589 1.00 57.81 111 GLN A CA 1
ATOM 835 C C . GLN A 1 111 ? -1.044 12.722 4.334 1.00 57.81 111 GLN A C 1
ATOM 837 O O . GLN A 1 111 ? -0.343 12.660 5.340 1.00 57.81 111 GLN A O 1
ATOM 842 N N . SER A 1 112 ? -1.695 11.659 3.848 1.00 68.06 112 SER A N 1
ATOM 843 C CA . SER A 1 112 ? -1.518 10.285 4.358 1.00 68.06 112 SER A CA 1
ATOM 844 C C . SER A 1 112 ? -0.595 9.425 3.508 1.00 68.06 112 SER A C 1
ATOM 846 O O . SER A 1 112 ? -0.295 8.315 3.913 1.00 68.06 112 SER A O 1
ATOM 848 N N . LEU A 1 113 ? -0.136 9.892 2.351 1.00 75.25 113 LEU A N 1
ATOM 849 C CA . LEU A 1 113 ? 0.843 9.188 1.527 1.00 75.25 113 LEU A CA 1
ATOM 850 C C . LEU A 1 113 ? 1.887 10.193 1.078 1.00 75.25 113 LEU A C 1
ATOM 852 O O . LEU A 1 113 ? 1.567 11.293 0.626 1.00 75.25 113 LEU A O 1
ATOM 856 N N . TYR A 1 114 ? 3.127 9.767 1.166 1.00 72.94 114 TYR A N 1
ATOM 857 C CA . TYR A 1 114 ? 4.242 10.285 0.414 1.00 72.94 114 TYR A CA 1
ATOM 858 C C . TYR A 1 114 ? 4.664 9.173 -0.546 1.00 72.94 114 TYR A C 1
ATOM 860 O O . TYR A 1 114 ? 4.793 8.026 -0.130 1.00 72.94 114 TYR A O 1
ATOM 868 N N . TYR A 1 115 ? 4.804 9.474 -1.828 1.00 76.38 115 TYR A N 1
ATOM 869 C CA . TYR A 1 115 ? 5.470 8.577 -2.758 1.00 76.38 115 TYR A CA 1
ATOM 870 C C . TYR A 1 115 ? 6.288 9.415 -3.724 1.00 76.38 115 TYR A C 1
ATOM 872 O O . TYR A 1 115 ? 5.868 10.495 -4.124 1.00 76.38 115 TYR A O 1
ATOM 880 N N . SER A 1 116 ? 7.481 8.927 -4.022 1.00 76.31 116 SER A N 1
ATOM 881 C CA . SER A 1 116 ? 8.375 9.501 -5.004 1.00 76.31 116 SER A CA 1
ATOM 882 C C . SER A 1 116 ? 9.144 8.384 -5.699 1.00 76.31 116 SER A C 1
ATOM 884 O O . SER A 1 116 ? 9.339 7.283 -5.173 1.00 76.31 116 SER A O 1
ATOM 886 N N . MET A 1 117 ? 9.572 8.665 -6.924 1.00 82.19 117 MET A N 1
ATOM 887 C CA . MET A 1 117 ? 10.545 7.836 -7.614 1.00 82.19 117 MET A CA 1
ATOM 888 C C . MET A 1 117 ? 11.606 8.735 -8.227 1.00 82.19 117 MET A C 1
ATOM 890 O O . MET A 1 117 ? 11.292 9.618 -9.031 1.00 82.19 117 MET A O 1
ATOM 894 N N . TYR A 1 118 ? 12.860 8.514 -7.852 1.00 81.06 118 TYR A N 1
ATOM 895 C CA . TYR A 1 118 ? 13.968 9.392 -8.213 1.00 81.06 118 TYR A CA 1
ATOM 896 C C . TYR A 1 118 ? 15.251 8.606 -8.476 1.00 81.06 118 TYR A C 1
ATOM 898 O O . TYR A 1 118 ? 15.374 7.431 -8.136 1.00 81.06 118 TYR A O 1
ATOM 906 N N . GLU A 1 119 ? 16.214 9.253 -9.117 1.00 85.00 119 GLU A N 1
ATOM 907 C CA . GLU A 1 119 ? 17.491 8.653 -9.484 1.00 85.00 119 GLU A CA 1
ATOM 908 C C . GLU A 1 119 ? 18.620 9.162 -8.578 1.00 85.00 119 GLU A C 1
ATOM 910 O O . GLU A 1 119 ? 18.838 10.366 -8.440 1.00 85.00 119 GLU A O 1
ATOM 915 N N . ASP A 1 120 ? 19.382 8.238 -7.991 1.00 86.25 120 ASP A N 1
ATOM 916 C CA . ASP A 1 120 ? 20.672 8.505 -7.358 1.00 86.25 120 ASP A CA 1
ATOM 917 C C . ASP A 1 120 ? 21.789 8.085 -8.322 1.00 86.25 120 ASP A C 1
ATOM 919 O O . ASP A 1 120 ? 22.334 6.976 -8.272 1.00 86.25 120 ASP A O 1
ATOM 923 N N . TYR A 1 121 ? 22.144 9.003 -9.223 1.00 82.62 121 TYR A N 1
ATOM 924 C CA . TYR A 1 121 ? 23.194 8.792 -10.221 1.00 82.62 121 TYR A CA 1
ATOM 925 C C . TYR A 1 121 ? 24.574 8.525 -9.601 1.00 82.62 121 TYR A C 1
ATOM 927 O O . TYR A 1 121 ? 25.405 7.870 -10.227 1.00 82.62 121 TYR A O 1
ATOM 935 N N . LYS A 1 122 ? 24.832 8.975 -8.361 1.00 85.44 122 LYS A N 1
ATOM 936 C CA . LYS A 1 122 ? 26.104 8.690 -7.675 1.00 85.44 122 LYS A CA 1
ATOM 937 C C . LYS A 1 122 ? 26.202 7.215 -7.304 1.00 85.44 122 LYS A C 1
ATOM 939 O O . LYS A 1 122 ? 27.273 6.623 -7.425 1.00 85.44 122 LYS A O 1
ATOM 944 N N . LYS A 1 123 ? 25.087 6.626 -6.867 1.00 85.31 123 LYS A N 1
ATOM 945 C CA . LYS A 1 123 ? 24.998 5.199 -6.533 1.00 85.31 123 LYS A CA 1
ATOM 946 C C . LYS A 1 123 ? 24.678 4.313 -7.735 1.00 85.31 123 LYS A C 1
ATOM 948 O O . LYS A 1 123 ? 24.788 3.097 -7.615 1.00 85.31 123 LYS A O 1
ATOM 953 N N . GLY A 1 124 ? 24.311 4.899 -8.876 1.00 86.94 124 GLY A N 1
ATOM 954 C CA . GLY A 1 124 ? 23.810 4.144 -10.022 1.00 86.94 124 GLY A CA 1
ATOM 955 C C . GLY A 1 124 ? 22.499 3.441 -9.681 1.00 86.94 124 GLY A C 1
ATOM 956 O O . GLY A 1 124 ? 22.318 2.279 -10.036 1.00 86.94 124 GLY A O 1
ATOM 957 N N . LYS A 1 125 ? 21.607 4.127 -8.951 1.00 89.12 125 LYS A N 1
ATOM 958 C CA . LYS A 1 125 ? 20.322 3.576 -8.507 1.00 89.12 125 LYS A CA 1
ATOM 959 C C . LYS A 1 125 ? 19.143 4.431 -8.959 1.00 89.12 125 LYS A C 1
ATOM 961 O O . LYS A 1 125 ? 19.240 5.653 -9.004 1.00 89.12 125 LYS A O 1
ATOM 966 N N . SER A 1 126 ? 18.011 3.789 -9.223 1.00 87.62 126 SER A N 1
ATOM 967 C CA . SER A 1 126 ? 16.693 4.426 -9.214 1.00 87.62 126 SER A CA 1
ATOM 968 C C . SER A 1 126 ? 15.911 3.897 -8.019 1.00 87.62 126 SER A C 1
ATOM 970 O O . SER A 1 126 ? 15.898 2.695 -7.784 1.00 87.62 126 SER A O 1
ATOM 972 N N . ILE A 1 127 ? 15.305 4.788 -7.244 1.00 87.62 127 ILE A N 1
ATOM 973 C CA . ILE A 1 127 ? 14.745 4.494 -5.928 1.00 87.62 127 ILE A CA 1
ATOM 974 C C . ILE A 1 127 ? 13.247 4.770 -5.972 1.00 87.62 127 ILE A C 1
ATOM 976 O O . ILE A 1 127 ? 12.832 5.856 -6.379 1.00 87.62 127 ILE A O 1
ATOM 980 N N . ILE A 1 128 ? 12.446 3.792 -5.553 1.00 88.81 128 ILE A N 1
ATOM 981 C CA . ILE A 1 128 ? 11.046 3.994 -5.169 1.00 88.81 128 ILE A CA 1
ATOM 982 C C . ILE A 1 128 ? 11.013 4.248 -3.668 1.00 88.81 128 ILE A C 1
ATOM 984 O O . ILE A 1 128 ? 11.494 3.412 -2.904 1.00 88.81 128 ILE A O 1
ATOM 988 N N . ASP A 1 129 ? 10.382 5.343 -3.257 1.00 87.31 129 ASP A N 1
ATOM 989 C CA . ASP A 1 129 ? 10.077 5.624 -1.858 1.00 87.31 129 ASP A CA 1
ATOM 990 C C . ASP A 1 129 ? 8.568 5.812 -1.689 1.00 87.31 129 ASP A C 1
ATOM 992 O O . ASP A 1 129 ? 7.962 6.654 -2.345 1.00 87.31 129 ASP A O 1
ATOM 996 N N . ILE A 1 130 ? 7.943 4.997 -0.845 1.00 88.19 130 ILE A N 1
ATOM 997 C CA . ILE A 1 130 ? 6.517 5.050 -0.518 1.00 88.19 130 ILE A CA 1
ATOM 998 C C . ILE A 1 130 ? 6.392 5.061 0.998 1.00 88.19 130 ILE A C 1
ATOM 1000 O O . ILE A 1 130 ? 6.912 4.182 1.684 1.00 88.19 130 ILE A O 1
ATOM 1004 N N . PHE A 1 131 ? 5.615 6.003 1.515 1.00 87.31 131 PHE A N 1
ATOM 1005 C CA . PHE A 1 131 ? 5.247 6.097 2.914 1.00 87.31 131 PHE A CA 1
ATOM 1006 C C . PHE A 1 131 ? 3.770 6.468 3.064 1.00 87.31 131 PHE A C 1
ATOM 1008 O O . PHE A 1 131 ? 3.380 7.623 2.923 1.00 87.31 131 PHE A O 1
ATOM 1015 N N . TRP A 1 132 ? 2.941 5.473 3.371 1.00 88.12 132 TRP A N 1
ATOM 1016 C CA . TRP A 1 132 ? 1.536 5.630 3.744 1.00 88.12 132 TRP A CA 1
ATOM 1017 C C . TRP A 1 132 ? 1.413 5.666 5.264 1.00 88.12 132 TRP A C 1
ATOM 1019 O O . TRP A 1 132 ? 2.005 4.829 5.941 1.00 88.12 132 TRP A O 1
ATOM 1029 N N . VAL A 1 133 ? 0.630 6.590 5.814 1.00 86.50 133 VAL A N 1
ATOM 1030 C CA . VAL A 1 133 ? 0.413 6.742 7.251 1.00 86.50 133 VAL A CA 1
ATOM 1031 C C . VAL A 1 133 ? -1.002 7.210 7.576 1.00 86.50 133 VAL A C 1
ATOM 1033 O O . VAL A 1 133 ? -1.521 8.176 7.013 1.00 86.50 133 VAL A O 1
ATOM 1036 N N . LYS A 1 134 ? -1.615 6.561 8.568 1.00 87.19 134 LYS A N 1
ATOM 1037 C CA . LYS A 1 134 ? -2.863 7.003 9.193 1.00 87.19 134 LYS A CA 1
ATOM 1038 C C . LYS A 1 134 ? -2.724 7.052 10.706 1.00 87.19 134 LYS A C 1
ATOM 1040 O O . LYS A 1 134 ? -2.274 6.092 11.321 1.00 87.19 134 LYS A O 1
ATOM 1045 N N . GLU A 1 135 ? -3.170 8.155 11.300 1.00 86.56 135 GLU A N 1
ATOM 1046 C CA . GLU A 1 135 ? -3.226 8.336 12.754 1.00 86.56 135 GLU A CA 1
ATOM 1047 C C . GLU A 1 135 ? -4.576 7.896 13.325 1.00 86.56 135 GLU A C 1
ATOM 1049 O O . GLU A 1 135 ? -5.637 8.200 12.763 1.00 86.56 135 GLU A O 1
ATOM 1054 N N . TYR A 1 136 ? -4.522 7.232 14.475 1.00 86.56 136 TYR A N 1
ATOM 1055 C CA . TYR A 1 136 ? -5.652 6.770 15.265 1.00 86.56 136 TYR A CA 1
ATOM 1056 C C . TYR A 1 136 ? -5.481 7.220 16.723 1.00 86.56 136 TYR A C 1
ATOM 1058 O O . TYR A 1 136 ? -4.359 7.217 17.243 1.00 86.56 136 TYR A O 1
ATOM 1066 N N . PRO A 1 137 ? -6.574 7.577 17.419 1.00 86.94 137 PRO A N 1
ATOM 1067 C CA . PRO A 1 137 ? -6.550 7.711 18.872 1.00 86.94 137 PRO A CA 1
ATOM 1068 C C . PRO A 1 137 ? -6.023 6.428 19.531 1.00 86.94 137 PRO A C 1
ATOM 1070 O O . PRO A 1 137 ? -6.316 5.338 19.048 1.00 86.94 137 PRO A O 1
ATOM 1073 N N . GLU A 1 138 ? -5.291 6.545 20.640 1.00 83.81 138 GLU A N 1
ATOM 1074 C CA . GLU A 1 138 ? -4.669 5.401 21.333 1.00 83.81 138 GLU A CA 1
ATOM 1075 C C . GLU A 1 138 ? -5.646 4.248 21.618 1.00 83.81 138 GLU A C 1
ATOM 1077 O O . GLU A 1 138 ? -5.341 3.095 21.327 1.00 83.81 138 GLU A O 1
ATOM 1082 N N . ASN A 1 139 ? -6.842 4.577 22.113 1.00 85.25 139 ASN A N 1
ATOM 1083 C CA . ASN A 1 139 ? -7.859 3.606 22.536 1.00 85.25 139 ASN A CA 1
ATOM 1084 C C . ASN A 1 139 ? -8.862 3.250 21.424 1.00 85.25 139 ASN A C 1
ATOM 1086 O O . ASN A 1 139 ? -9.966 2.774 21.698 1.00 85.25 139 ASN A O 1
ATOM 1090 N N . LYS A 1 140 ? -8.542 3.556 20.162 1.00 88.31 140 LYS A N 1
ATOM 1091 C CA . LYS A 1 140 ? -9.422 3.263 19.028 1.00 88.31 140 LYS A CA 1
ATOM 1092 C C . LYS A 1 140 ? -9.437 1.758 18.767 1.00 88.31 140 LYS A C 1
ATOM 1094 O O . LYS A 1 140 ? -8.392 1.171 18.548 1.00 88.31 140 LYS A O 1
ATOM 1099 N N . LYS A 1 141 ? -10.627 1.162 18.697 1.00 91.75 141 LYS A N 1
ATOM 1100 C CA . LYS A 1 141 ? -10.809 -0.148 18.059 1.00 91.75 141 LYS A CA 1
ATOM 1101 C C . LYS A 1 141 ? -10.904 0.031 16.549 1.00 91.75 141 LYS A C 1
ATOM 1103 O O . LYS A 1 141 ? -11.597 0.954 16.092 1.00 91.75 141 LYS A O 1
ATOM 1108 N N . LEU A 1 142 ? -10.190 -0.804 15.800 1.00 93.19 142 LEU A N 1
ATOM 1109 C CA . LEU A 1 142 ? -10.258 -0.796 14.344 1.00 93.19 142 LEU A CA 1
ATOM 1110 C C . LEU A 1 142 ? -11.628 -1.304 13.877 1.00 93.19 142 LEU A C 1
ATOM 1112 O O . LEU A 1 142 ? -12.323 -2.026 14.587 1.00 93.19 142 LEU A O 1
ATOM 1116 N N . ASP A 1 143 ? -12.044 -0.851 12.700 1.00 91.94 143 ASP A N 1
ATOM 1117 C CA . ASP A 1 143 ? -13.276 -1.293 12.050 1.00 91.94 143 ASP A CA 1
ATOM 1118 C C . ASP A 1 143 ? -12.891 -2.021 10.765 1.00 91.94 143 ASP A C 1
ATOM 1120 O O . ASP A 1 143 ? -12.112 -1.501 9.964 1.00 91.94 143 ASP A O 1
ATOM 1124 N N . LYS A 1 144 ? -13.467 -3.202 10.539 1.00 92.69 144 LYS A N 1
ATOM 1125 C CA . LYS A 1 144 ? -13.302 -3.963 9.293 1.00 92.69 144 LYS A CA 1
ATOM 1126 C C . LYS A 1 144 ? -13.716 -3.176 8.046 1.00 92.69 144 LYS A C 1
ATOM 1128 O O . LYS A 1 144 ? -13.255 -3.476 6.953 1.00 92.69 144 LYS A O 1
ATOM 1133 N N . ASN A 1 145 ? -14.589 -2.180 8.202 1.00 91.81 145 ASN A N 1
ATOM 1134 C CA . ASN A 1 145 ? -15.032 -1.299 7.124 1.00 91.81 145 ASN A CA 1
ATOM 1135 C C . ASN A 1 145 ? -14.185 -0.018 7.010 1.00 91.81 145 ASN A C 1
ATOM 1137 O O . ASN A 1 145 ? -14.545 0.887 6.251 1.00 91.81 145 ASN A O 1
ATOM 1141 N N . ASP A 1 146 ? -13.084 0.103 7.762 1.00 90.75 146 ASP A N 1
ATOM 1142 C CA . ASP A 1 146 ? -12.209 1.269 7.688 1.00 90.75 146 ASP A CA 1
ATOM 1143 C C . ASP A 1 146 ? -11.543 1.352 6.307 1.00 90.75 146 ASP A C 1
ATOM 1145 O O . ASP A 1 146 ? -10.666 0.563 5.935 1.00 90.75 146 ASP A O 1
ATOM 1149 N N . LYS A 1 147 ? -11.951 2.369 5.544 1.00 91.06 147 LYS A N 1
ATOM 1150 C CA . LYS A 1 147 ? -11.453 2.641 4.194 1.00 91.06 147 LYS A CA 1
ATOM 1151 C C . LYS A 1 147 ? -9.937 2.844 4.144 1.00 91.06 147 LYS A C 1
ATOM 1153 O O . LYS A 1 147 ? -9.337 2.555 3.114 1.00 91.06 147 LYS A O 1
ATOM 1158 N N . TYR A 1 148 ? -9.303 3.313 5.222 1.00 89.62 148 TYR A N 1
ATOM 1159 C CA . TYR A 1 148 ? -7.847 3.459 5.277 1.00 89.62 148 TYR A CA 1
ATOM 1160 C C . TYR A 1 148 ? -7.140 2.123 5.408 1.00 89.62 148 TYR A C 1
ATOM 1162 O O . TYR A 1 148 ? -6.109 1.930 4.771 1.00 89.62 148 TYR A O 1
ATOM 1170 N N . ILE A 1 149 ? -7.674 1.195 6.202 1.00 93.94 149 ILE A N 1
ATOM 1171 C CA . ILE A 1 149 ? -7.100 -0.151 6.307 1.00 93.94 149 ILE A CA 1
ATOM 1172 C C . ILE A 1 149 ? -7.260 -0.871 4.970 1.00 93.94 149 ILE A C 1
ATOM 1174 O O . ILE A 1 149 ? -6.292 -1.440 4.461 1.00 93.94 149 ILE A O 1
ATOM 1178 N N . LYS A 1 150 ? -8.436 -0.738 4.345 1.00 95.75 150 LYS A N 1
ATOM 1179 C CA . LYS A 1 150 ? -8.679 -1.240 2.991 1.00 95.75 150 LYS A CA 1
ATOM 1180 C C . LYS A 1 150 ? -7.722 -0.633 1.960 1.00 95.75 150 LYS A C 1
ATOM 1182 O O . LYS A 1 150 ? -7.219 -1.358 1.106 1.00 95.75 150 LYS A O 1
ATOM 1187 N N . ALA A 1 151 ? -7.430 0.666 2.047 1.00 93.25 151 ALA A N 1
ATOM 1188 C CA . ALA A 1 151 ? -6.453 1.328 1.178 1.00 93.25 151 ALA A CA 1
ATOM 1189 C C . ALA A 1 151 ? -5.033 0.809 1.403 1.00 93.25 151 ALA A C 1
ATOM 1191 O O . ALA A 1 151 ? -4.348 0.499 0.431 1.00 93.25 151 ALA A O 1
ATOM 1192 N N . THR A 1 152 ? -4.611 0.627 2.659 1.00 95.06 152 THR A N 1
ATOM 1193 C CA . THR A 1 152 ? -3.318 0.004 2.982 1.00 95.06 152 THR A CA 1
ATOM 1194 C C . THR A 1 152 ? -3.207 -1.383 2.347 1.00 95.06 152 THR A C 1
ATOM 1196 O O . THR A 1 152 ? -2.210 -1.673 1.688 1.00 95.06 152 THR A O 1
ATOM 1199 N N . TYR A 1 153 ? -4.244 -2.217 2.486 1.00 97.56 153 TYR A N 1
ATOM 1200 C CA . TYR A 1 153 ? -4.298 -3.543 1.869 1.00 97.56 153 TYR A CA 1
ATOM 1201 C C . TYR A 1 153 ? -4.237 -3.474 0.339 1.00 97.56 153 TYR A C 1
ATOM 1203 O O . TYR A 1 153 ? -3.434 -4.177 -0.269 1.00 97.56 153 TYR A O 1
ATOM 1211 N N . ASN A 1 154 ? -5.042 -2.619 -0.295 1.00 96.81 154 ASN A N 1
ATOM 1212 C CA . ASN A 1 154 ? -5.064 -2.496 -1.751 1.00 96.81 154 ASN A CA 1
ATOM 1213 C C . ASN A 1 154 ? -3.717 -2.008 -2.301 1.00 96.81 154 ASN A C 1
ATOM 1215 O O . ASN A 1 154 ? -3.238 -2.548 -3.296 1.00 96.81 154 ASN A O 1
ATOM 1219 N N . ILE A 1 155 ? -3.071 -1.041 -1.637 1.00 94.56 155 ILE A N 1
ATOM 1220 C CA . ILE A 1 155 ? -1.722 -0.585 -1.996 1.00 94.56 155 ILE A CA 1
ATOM 1221 C C . ILE A 1 155 ? -0.740 -1.752 -1.868 1.00 94.56 155 ILE A C 1
ATOM 1223 O O . ILE A 1 155 ? -0.097 -2.107 -2.855 1.00 94.56 155 ILE A O 1
ATOM 1227 N N . PHE A 1 156 ? -0.686 -2.412 -0.709 1.00 96.62 156 PHE A N 1
ATOM 1228 C CA . PHE A 1 156 ? 0.180 -3.570 -0.477 1.00 96.62 156 PHE A CA 1
ATOM 1229 C C . PHE A 1 156 ? -0.020 -4.669 -1.533 1.00 96.62 156 PHE A C 1
ATOM 1231 O O . PHE A 1 156 ? 0.939 -5.168 -2.122 1.00 96.62 156 PHE A O 1
ATOM 1238 N N . LYS A 1 157 ? -1.274 -5.006 -1.841 1.00 96.75 157 LYS A N 1
ATOM 1239 C CA . LYS A 1 157 ? -1.632 -5.996 -2.859 1.00 96.75 157 LYS A CA 1
ATOM 1240 C C . LYS A 1 157 ? -1.251 -5.557 -4.270 1.00 96.75 157 LYS A C 1
ATOM 1242 O O . LYS A 1 157 ? -0.832 -6.388 -5.061 1.00 96.75 157 LYS A O 1
ATOM 1247 N N . SER A 1 158 ? -1.378 -4.272 -4.598 1.00 95.12 158 SER A N 1
ATOM 1248 C CA . SER A 1 158 ? -0.994 -3.754 -5.917 1.00 95.12 158 SER A CA 1
ATOM 1249 C C . SER A 1 158 ? 0.516 -3.756 -6.152 1.00 95.12 158 SER A C 1
ATOM 1251 O O . SER A 1 158 ? 0.949 -3.802 -7.304 1.00 95.12 158 SER A O 1
ATOM 1253 N N . LEU A 1 159 ? 1.301 -3.720 -5.070 1.00 94.62 159 LEU A N 1
ATOM 1254 C CA . LEU A 1 159 ? 2.761 -3.729 -5.108 1.00 94.62 159 LEU A CA 1
ATOM 1255 C C . LEU A 1 159 ? 3.354 -5.138 -5.043 1.00 94.62 159 LEU A C 1
ATOM 1257 O O . LEU A 1 159 ? 4.504 -5.307 -5.419 1.00 94.62 159 LEU A O 1
ATOM 1261 N N . THR A 1 160 ? 2.610 -6.143 -4.578 1.00 95.12 160 THR A N 1
ATOM 1262 C CA . THR A 1 160 ? 3.133 -7.490 -4.293 1.00 95.12 160 THR A CA 1
ATOM 1263 C C . THR A 1 160 ? 2.429 -8.575 -5.105 1.00 95.12 160 THR A C 1
ATOM 1265 O O . THR A 1 160 ? 1.383 -8.355 -5.708 1.00 95.12 160 THR A O 1
ATOM 1268 N N . ASN A 1 161 ? 2.975 -9.795 -5.086 1.00 94.31 161 ASN A N 1
ATOM 1269 C CA . ASN A 1 161 ? 2.286 -10.980 -5.615 1.00 94.31 161 ASN A CA 1
ATOM 1270 C C . ASN A 1 161 ? 1.569 -11.756 -4.497 1.00 94.31 161 ASN A C 1
ATOM 1272 O O . ASN A 1 161 ? 1.525 -12.986 -4.522 1.00 94.31 161 ASN A O 1
ATOM 1276 N N . THR A 1 162 ? 1.104 -11.064 -3.456 1.00 94.44 162 THR A N 1
ATOM 1277 C CA . THR A 1 162 ? 0.493 -11.713 -2.295 1.00 94.44 162 THR A CA 1
ATOM 1278 C C . THR A 1 162 ? -0.805 -12.439 -2.659 1.00 94.44 162 THR A C 1
ATOM 1280 O O . THR A 1 162 ? -1.613 -11.944 -3.446 1.00 94.44 162 THR A O 1
ATOM 1283 N N . THR A 1 163 ? -1.028 -13.603 -2.051 1.00 94.81 163 THR A N 1
ATOM 1284 C CA . THR A 1 163 ? -2.320 -14.309 -2.077 1.00 94.81 163 THR A CA 1
ATOM 1285 C C . THR A 1 163 ? -3.189 -13.971 -0.867 1.00 94.81 163 THR A C 1
ATOM 1287 O O . THR A 1 163 ? -4.310 -14.463 -0.775 1.00 94.81 163 THR A O 1
ATOM 1290 N N . LEU A 1 164 ? -2.675 -13.149 0.055 1.00 96.19 164 LEU A N 1
ATOM 1291 C CA . LEU A 1 164 ? -3.373 -12.727 1.262 1.00 96.19 164 LEU A CA 1
ATOM 1292 C C . LEU A 1 164 ? -4.688 -12.029 0.896 1.00 96.19 164 LEU A C 1
ATOM 1294 O O . LEU A 1 164 ? -4.721 -11.133 0.047 1.00 96.19 164 LEU A O 1
ATOM 1298 N N . THR A 1 165 ? -5.771 -12.438 1.544 1.00 97.69 165 THR A N 1
ATOM 1299 C CA . THR A 1 165 ? -7.086 -11.814 1.393 1.00 97.69 165 THR A CA 1
ATOM 1300 C C . THR A 1 165 ? -7.198 -10.533 2.224 1.00 97.69 165 THR A C 1
ATOM 1302 O O . THR A 1 165 ? -6.437 -10.309 3.163 1.00 97.69 165 THR A O 1
ATOM 1305 N N . GLU A 1 166 ? -8.191 -9.693 1.910 1.00 97.38 166 GLU A N 1
ATOM 1306 C CA . GLU A 1 166 ? -8.467 -8.456 2.663 1.00 97.38 166 GLU A CA 1
ATOM 1307 C C . GLU A 1 166 ? -8.757 -8.757 4.137 1.00 97.38 166 GLU A C 1
ATOM 1309 O O . GLU A 1 166 ? -8.254 -8.074 5.026 1.00 97.38 166 GLU A O 1
ATOM 1314 N N . LYS A 1 167 ? -9.515 -9.832 4.388 1.00 97.50 167 LYS A N 1
ATOM 1315 C CA . LYS A 1 167 ? -9.851 -10.292 5.734 1.00 97.50 167 LYS A CA 1
ATOM 1316 C C . LYS A 1 167 ? -8.606 -10.736 6.501 1.00 97.50 167 LYS A C 1
ATOM 1318 O O . LYS A 1 167 ? -8.402 -10.284 7.616 1.00 97.50 167 LYS A O 1
ATOM 1323 N N . GLU A 1 168 ? -7.760 -11.582 5.914 1.00 98.12 168 GLU A N 1
ATOM 1324 C CA . GLU A 1 168 ? -6.538 -12.041 6.590 1.00 98.12 168 GLU A CA 1
ATOM 1325 C C . GLU A 1 168 ? -5.558 -10.893 6.856 1.00 98.12 168 GLU A C 1
ATOM 1327 O O . GLU A 1 168 ? -4.879 -10.886 7.882 1.00 98.12 168 GLU A O 1
ATOM 1332 N N . PHE A 1 169 ? -5.482 -9.917 5.946 1.00 98.12 169 PHE A N 1
ATOM 1333 C CA . PHE A 1 169 ? -4.708 -8.700 6.169 1.00 98.12 169 PHE A CA 1
ATOM 1334 C C . PHE A 1 169 ? -5.264 -7.896 7.347 1.00 98.12 169 PHE A C 1
ATOM 1336 O O . PHE A 1 169 ? -4.498 -7.515 8.230 1.00 98.12 169 PHE A O 1
ATOM 1343 N N . PHE A 1 170 ? -6.582 -7.668 7.385 1.00 98.12 170 PHE A N 1
ATOM 1344 C CA . PHE A 1 170 ? -7.238 -6.969 8.489 1.00 98.12 170 PHE A CA 1
ATOM 1345 C C . PHE A 1 170 ? -6.999 -7.679 9.824 1.00 98.12 170 PHE A C 1
ATOM 1347 O O . PHE A 1 170 ? -6.530 -7.035 10.755 1.00 98.12 170 PHE A O 1
ATOM 1354 N N . ASP A 1 171 ? -7.232 -8.993 9.893 1.00 97.56 171 ASP A N 1
ATOM 1355 C CA . ASP A 1 171 ? -7.078 -9.785 11.120 1.00 97.56 171 ASP A CA 1
ATOM 1356 C C . ASP A 1 171 ? -5.640 -9.664 11.681 1.00 97.56 171 ASP A C 1
ATOM 1358 O O . ASP A 1 171 ? -5.434 -9.554 12.890 1.00 97.56 171 ASP A O 1
ATOM 1362 N N . LYS A 1 172 ? -4.623 -9.622 10.804 1.00 97.31 172 LYS A N 1
ATOM 1363 C CA . LYS A 1 172 ? -3.218 -9.413 11.198 1.00 97.31 172 LYS A CA 1
ATOM 1364 C C . LYS A 1 172 ? -2.948 -7.987 11.679 1.00 97.31 172 LYS A C 1
ATOM 1366 O O . LYS A 1 172 ? -2.262 -7.813 12.681 1.00 97.31 172 LYS A O 1
ATOM 1371 N N . VAL A 1 173 ? -3.474 -6.977 10.983 1.00 96.94 173 VAL A N 1
ATOM 1372 C CA . VAL A 1 173 ? -3.332 -5.569 11.387 1.00 96.94 173 VAL A CA 1
ATOM 1373 C C . VAL A 1 173 ? -4.015 -5.316 12.728 1.00 96.94 173 VAL A C 1
ATOM 1375 O O . VAL A 1 173 ? -3.418 -4.674 13.583 1.00 96.94 173 VAL A O 1
ATOM 1378 N N . GLU A 1 174 ? -5.236 -5.818 12.918 1.00 96.38 174 GLU A N 1
ATOM 1379 C CA . GLU A 1 174 ? -6.008 -5.673 14.154 1.00 96.38 174 GLU A CA 1
ATOM 1380 C C . GLU A 1 174 ? -5.272 -6.297 15.337 1.00 96.38 174 GLU A C 1
ATOM 1382 O O . GLU A 1 174 ? -5.040 -5.614 16.332 1.00 96.38 174 GLU A O 1
ATOM 1387 N N . LYS A 1 175 ? -4.793 -7.538 15.182 1.00 95.19 175 LYS A N 1
ATOM 1388 C CA . LYS A 1 175 ? -3.985 -8.206 16.205 1.00 95.19 175 LYS A CA 1
ATOM 1389 C C . LYS A 1 175 ? -2.770 -7.364 16.615 1.00 95.19 175 LYS A C 1
ATOM 1391 O O . LYS A 1 175 ? -2.603 -7.060 17.793 1.00 95.19 175 LYS A O 1
ATOM 1396 N N . THR A 1 176 ? -1.956 -6.934 15.649 1.00 94.75 176 THR A N 1
ATOM 1397 C CA . THR A 1 176 ? -0.773 -6.093 15.902 1.00 94.75 176 THR A CA 1
ATOM 1398 C C . THR A 1 176 ? -1.151 -4.750 16.540 1.00 94.75 176 THR A C 1
ATOM 1400 O O . THR A 1 176 ? -0.437 -4.239 17.403 1.00 94.75 176 THR A O 1
ATOM 1403 N N . PHE A 1 177 ? -2.288 -4.169 16.150 1.00 93.31 177 PHE A N 1
ATOM 1404 C CA . PHE A 1 177 ? -2.772 -2.902 16.690 1.00 93.31 177 PHE A CA 1
ATOM 1405 C C . PHE A 1 177 ? -3.188 -3.009 18.162 1.00 93.31 177 PHE A C 1
ATOM 1407 O O . PHE A 1 177 ? -2.923 -2.081 18.937 1.00 93.31 177 PHE A O 1
ATOM 1414 N N . ASP A 1 178 ? -3.806 -4.124 18.549 1.00 90.75 178 ASP A N 1
ATOM 1415 C CA . ASP A 1 178 ? -4.270 -4.394 19.911 1.00 90.75 178 ASP A CA 1
ATOM 1416 C C . ASP A 1 178 ? -3.133 -4.825 20.844 1.00 90.75 178 ASP A C 1
ATOM 1418 O O . ASP A 1 178 ? -3.053 -4.338 21.972 1.00 90.75 178 ASP A O 1
ATOM 1422 N N . GLU A 1 179 ? -2.215 -5.666 20.363 1.00 87.81 179 GLU A N 1
ATOM 1423 C CA . GLU A 1 179 ? -1.069 -6.176 21.135 1.00 87.81 179 GLU A CA 1
ATOM 1424 C C . GLU A 1 179 ? 0.076 -5.150 21.276 1.00 87.81 179 GLU A C 1
ATOM 1426 O O . GLU A 1 179 ? 1.066 -5.405 21.958 1.00 87.81 179 GLU A O 1
ATOM 1431 N N . GLU A 1 180 ? -0.059 -3.971 20.654 1.00 77.75 180 GLU A N 1
ATOM 1432 C CA . GLU A 1 180 ? 0.985 -2.936 20.550 1.00 77.75 180 GLU A CA 1
ATOM 1433 C C . GLU A 1 180 ? 2.311 -3.458 19.954 1.00 77.75 180 GLU A C 1
ATOM 1435 O O . GLU A 1 180 ? 3.386 -2.892 20.181 1.00 77.75 180 GLU A O 1
ATOM 1440 N N . GLU A 1 181 ? 2.234 -4.513 19.141 1.00 70.19 181 GLU A N 1
ATOM 1441 C CA . GLU A 1 181 ? 3.353 -4.994 18.342 1.00 70.19 181 GLU A CA 1
ATOM 1442 C C . GLU A 1 181 ? 3.697 -3.972 17.249 1.00 70.19 181 GLU A C 1
ATOM 1444 O O . GLU A 1 181 ? 2.840 -3.258 16.725 1.00 70.19 181 GLU A O 1
ATOM 1449 N N . ARG A 1 182 ? 4.983 -3.879 16.888 1.00 84.88 182 ARG A N 1
ATOM 1450 C CA . ARG A 1 182 ? 5.412 -2.888 15.893 1.00 84.88 182 ARG A CA 1
ATOM 1451 C C . ARG A 1 182 ? 5.144 -3.336 14.467 1.00 84.88 182 ARG A C 1
ATOM 1453 O O . ARG A 1 182 ? 4.616 -2.551 13.695 1.00 84.88 182 ARG A O 1
ATOM 1460 N N . LEU A 1 183 ? 5.533 -4.550 14.095 1.00 94.88 183 LEU A N 1
ATOM 1461 C CA . LEU A 1 183 ? 5.491 -5.014 12.709 1.00 94.88 183 LEU A CA 1
ATOM 1462 C C . LEU A 1 183 ? 4.317 -5.972 12.511 1.00 94.88 183 LEU A C 1
ATOM 1464 O O . LEU A 1 183 ? 4.138 -6.898 13.293 1.00 94.88 183 LEU A O 1
ATOM 1468 N N . VAL A 1 184 ? 3.540 -5.763 11.452 1.00 95.88 184 VAL A N 1
ATOM 1469 C CA . VAL A 1 184 ? 2.454 -6.668 11.080 1.00 95.88 184 VAL A CA 1
ATOM 1470 C C . VAL A 1 184 ? 3.049 -7.897 10.396 1.00 95.88 184 VAL A C 1
ATOM 1472 O O . VAL A 1 184 ? 3.801 -7.796 9.427 1.00 95.88 184 VAL A O 1
ATOM 1475 N N . GLU A 1 185 ? 2.686 -9.080 10.883 1.00 95.50 185 GLU A N 1
ATOM 1476 C CA . GLU A 1 185 ? 3.212 -10.359 10.402 1.00 95.50 185 GLU A CA 1
ATOM 1477 C C . GLU A 1 185 ? 2.555 -10.806 9.082 1.00 95.50 185 GLU A C 1
ATOM 1479 O O . GLU A 1 185 ? 1.705 -11.698 9.065 1.00 95.50 185 GLU A O 1
ATOM 1484 N N . ILE A 1 186 ? 2.939 -10.190 7.961 1.00 95.12 186 ILE A N 1
ATOM 1485 C CA . ILE A 1 186 ? 2.475 -10.486 6.588 1.00 95.12 186 ILE A CA 1
ATOM 1486 C C . ILE A 1 186 ? 3.636 -10.917 5.666 1.00 95.12 186 ILE A C 1
ATOM 1488 O O . ILE A 1 186 ? 4.797 -10.681 6.002 1.00 95.12 186 ILE A O 1
ATOM 1492 N N . PRO A 1 187 ? 3.356 -11.535 4.497 1.00 94.50 187 PRO A N 1
ATOM 1493 C CA . PRO A 1 187 ? 4.368 -11.745 3.456 1.00 94.50 187 PRO A CA 1
ATOM 1494 C C . PRO A 1 187 ? 5.043 -10.433 3.044 1.00 94.50 187 PRO A C 1
ATOM 1496 O O . PRO A 1 187 ? 4.460 -9.362 3.207 1.00 94.50 187 PRO A O 1
ATOM 1499 N N . TYR A 1 188 ? 6.249 -10.503 2.487 1.00 93.06 188 TYR A N 1
ATOM 1500 C CA . TYR A 1 188 ? 7.024 -9.338 2.043 1.00 93.06 188 TYR A CA 1
ATOM 1501 C C . TYR A 1 188 ? 7.297 -8.270 3.122 1.00 93.06 188 TYR A C 1
ATOM 1503 O O . TYR A 1 188 ? 7.732 -7.176 2.766 1.00 93.06 188 TYR A O 1
ATOM 1511 N N . LYS A 1 189 ? 7.082 -8.539 4.421 1.00 92.44 189 LYS A N 1
ATOM 1512 C CA . LYS A 1 189 ? 7.251 -7.547 5.507 1.00 92.44 189 LYS A CA 1
ATOM 1513 C C . LYS A 1 189 ? 8.652 -6.929 5.587 1.00 92.44 189 LYS A C 1
ATOM 1515 O O . LYS A 1 189 ? 8.785 -5.816 6.078 1.00 92.44 189 LYS A O 1
ATOM 1520 N N . ASP A 1 190 ? 9.669 -7.622 5.079 1.00 90.75 190 ASP A N 1
ATOM 1521 C CA . ASP A 1 190 ? 11.050 -7.129 5.042 1.00 90.75 190 ASP A CA 1
ATOM 1522 C C . ASP A 1 190 ? 11.292 -6.132 3.890 1.00 90.75 190 ASP A C 1
ATOM 1524 O O . ASP A 1 190 ? 12.235 -5.348 3.940 1.00 90.75 190 ASP A O 1
ATOM 1528 N N . VAL A 1 191 ? 10.435 -6.138 2.859 1.00 91.25 191 VAL A N 1
ATOM 1529 C CA . VAL A 1 191 ? 10.535 -5.261 1.675 1.00 91.25 191 VAL A CA 1
ATOM 1530 C C . VAL A 1 191 ? 9.479 -4.154 1.709 1.00 91.25 191 VAL A C 1
ATOM 1532 O O . VAL A 1 191 ? 9.773 -2.995 1.423 1.00 91.25 191 VAL A O 1
ATOM 1535 N N . ILE A 1 192 ? 8.243 -4.506 2.070 1.00 94.69 192 ILE A N 1
ATOM 1536 C CA . ILE A 1 192 ? 7.108 -3.590 2.206 1.00 94.69 192 ILE A CA 1
ATOM 1537 C C . ILE A 1 192 ? 6.512 -3.751 3.613 1.00 94.69 192 ILE A C 1
ATOM 1539 O O . ILE A 1 192 ? 5.462 -4.383 3.777 1.00 94.69 192 ILE A O 1
ATOM 1543 N N . PRO A 1 193 ? 7.183 -3.237 4.660 1.00 95.12 193 PRO A N 1
ATOM 1544 C CA . PRO A 1 193 ? 6.689 -3.357 6.022 1.00 95.12 193 PRO A CA 1
ATOM 1545 C C . PRO A 1 193 ? 5.382 -2.587 6.206 1.00 95.12 193 PRO A C 1
ATOM 1547 O O . PRO A 1 193 ? 5.264 -1.407 5.853 1.00 95.12 193 PRO A O 1
ATOM 1550 N N . VAL A 1 194 ? 4.423 -3.254 6.846 1.00 97.00 194 VAL A N 1
ATOM 1551 C CA . VAL A 1 194 ? 3.244 -2.628 7.446 1.00 97.00 194 VAL A CA 1
ATOM 1552 C C . VAL A 1 194 ? 3.431 -2.667 8.955 1.00 97.00 194 VAL A C 1
ATOM 1554 O O . VAL A 1 194 ? 3.736 -3.719 9.507 1.00 97.00 194 VAL A O 1
ATOM 1557 N N . GLN A 1 195 ? 3.291 -1.529 9.626 1.00 95.31 195 GLN A N 1
ATOM 1558 C CA . GLN A 1 195 ? 3.631 -1.403 11.040 1.00 95.31 195 GLN A CA 1
ATOM 1559 C C . GLN A 1 195 ? 2.642 -0.531 11.809 1.00 95.31 195 GLN A C 1
ATOM 1561 O O . GLN A 1 195 ? 2.104 0.442 11.272 1.00 95.31 195 GLN A O 1
ATOM 1566 N N . VAL A 1 196 ? 2.450 -0.854 13.087 1.00 93.00 196 VAL A N 1
ATOM 1567 C CA . VAL A 1 196 ? 1.735 -0.023 14.052 1.00 93.00 196 VAL A CA 1
ATOM 1568 C C . VAL A 1 196 ? 2.755 0.638 14.972 1.00 93.00 196 VAL A C 1
ATOM 1570 O O . VAL A 1 196 ? 3.543 -0.016 15.644 1.00 93.00 196 VAL A O 1
ATOM 1573 N N . VAL A 1 197 ? 2.770 1.969 15.002 1.00 89.62 197 VAL A N 1
ATOM 1574 C CA . VAL A 1 197 ? 3.704 2.732 15.840 1.00 89.62 197 VAL A CA 1
ATOM 1575 C C . VAL A 1 197 ? 2.931 3.625 16.793 1.00 89.62 197 VAL A C 1
ATOM 1577 O O . VAL A 1 197 ? 2.143 4.469 16.359 1.00 89.62 197 VAL A O 1
ATOM 1580 N N . LYS A 1 198 ? 3.198 3.468 18.091 1.00 88.06 198 LYS A N 1
ATOM 1581 C CA . LYS A 1 198 ? 2.715 4.357 19.149 1.00 88.06 198 LYS A CA 1
ATOM 1582 C C . LYS A 1 198 ? 3.619 5.586 19.244 1.00 88.06 198 LYS A C 1
ATOM 1584 O O . LYS A 1 198 ? 4.832 5.460 19.390 1.00 88.06 198 LYS A O 1
ATOM 1589 N N . VAL A 1 199 ? 3.032 6.774 19.148 1.00 84.12 199 VAL A N 1
ATOM 1590 C CA . VAL A 1 199 ? 3.749 8.057 19.140 1.00 84.12 199 VAL A CA 1
ATOM 1591 C C . VAL A 1 199 ? 3.152 8.971 20.202 1.00 84.12 199 VAL A C 1
ATOM 1593 O O . VAL A 1 199 ? 1.933 9.096 20.295 1.00 84.12 199 VAL A O 1
ATOM 1596 N N . ASN A 1 200 ? 4.000 9.633 20.990 1.00 81.56 200 ASN A N 1
ATOM 1597 C CA . ASN A 1 200 ? 3.570 10.712 21.876 1.00 81.56 200 ASN A CA 1
ATOM 1598 C C . ASN A 1 200 ? 3.559 12.032 21.093 1.00 81.56 200 ASN A C 1
ATOM 1600 O O . ASN A 1 200 ? 4.611 12.525 20.687 1.00 81.56 200 ASN A O 1
ATOM 1604 N N . LYS A 1 201 ? 2.373 12.604 20.884 1.00 76.81 201 LYS A N 1
ATOM 1605 C CA . LYS A 1 201 ? 2.199 13.952 20.345 1.00 76.81 201 LYS A CA 1
ATOM 1606 C C . LYS A 1 201 ? 1.716 14.879 21.449 1.00 76.81 201 LYS A C 1
ATOM 1608 O O . LYS A 1 201 ? 0.551 14.840 21.840 1.00 76.81 201 LYS A O 1
ATOM 1613 N N . SER A 1 202 ? 2.616 15.735 21.926 1.00 83.12 202 SER A N 1
ATOM 1614 C CA . SER A 1 202 ? 2.288 16.808 22.875 1.00 83.12 202 SER A CA 1
ATOM 1615 C C . SER A 1 202 ? 1.575 16.308 24.143 1.00 83.12 202 SER A C 1
ATOM 1617 O O . SER A 1 202 ? 0.607 16.913 24.597 1.00 83.12 202 SER A O 1
ATOM 1619 N N . GLY A 1 203 ? 2.029 15.181 24.700 1.00 81.31 203 GLY A N 1
ATOM 1620 C CA . GLY A 1 203 ? 1.474 14.590 25.922 1.00 81.31 203 GLY A CA 1
ATOM 1621 C C . GLY A 1 203 ? 0.283 13.655 25.698 1.00 81.31 203 GLY A C 1
ATOM 1622 O O . GLY A 1 203 ? -0.250 13.125 26.668 1.00 81.31 203 GLY A O 1
ATOM 1623 N N . LYS A 1 204 ? -0.133 13.426 24.446 1.00 81.81 204 LYS A N 1
ATOM 1624 C CA . LYS A 1 204 ? -1.168 12.449 24.084 1.00 81.81 204 LYS A CA 1
ATOM 1625 C C . LYS A 1 204 ? -0.567 11.353 23.221 1.00 81.81 204 LYS A C 1
ATOM 1627 O O . LYS A 1 204 ? 0.080 11.640 22.213 1.00 81.81 204 LYS A O 1
ATOM 1632 N N . TYR A 1 205 ? -0.804 10.102 23.591 1.00 84.69 205 TYR A N 1
ATOM 1633 C CA . TYR A 1 205 ? -0.430 8.984 22.740 1.00 84.69 205 TYR A CA 1
ATOM 1634 C C . TYR A 1 205 ? -1.441 8.816 21.604 1.00 84.69 205 TYR A C 1
ATOM 1636 O O . TYR A 1 205 ? -2.652 8.975 21.771 1.00 84.69 205 TYR A O 1
ATOM 1644 N N . ILE A 1 206 ? -0.914 8.506 20.426 1.00 86.12 206 ILE A N 1
ATOM 1645 C CA . ILE A 1 206 ? -1.665 8.082 19.248 1.00 86.12 206 ILE A CA 1
ATOM 1646 C C . ILE A 1 206 ? -1.019 6.819 18.689 1.00 86.12 206 ILE A C 1
ATOM 1648 O O . ILE A 1 206 ? 0.178 6.588 18.876 1.00 86.12 206 ILE A O 1
ATOM 1652 N N . LYS A 1 207 ? -1.800 6.016 17.972 1.00 88.31 207 LYS A N 1
ATOM 1653 C CA . LYS A 1 207 ? -1.288 4.897 17.179 1.00 88.31 207 LYS A CA 1
ATOM 1654 C C . LYS A 1 207 ? -1.272 5.307 15.715 1.00 88.31 207 LYS A C 1
ATOM 1656 O O . LYS A 1 207 ? -2.166 6.007 15.245 1.00 88.31 207 LYS A O 1
ATOM 1661 N N . THR A 1 208 ? -0.253 4.888 14.984 1.00 87.81 208 THR A N 1
ATOM 1662 C CA . THR A 1 208 ? -0.148 5.132 13.546 1.00 87.81 208 THR A CA 1
ATOM 1663 C C . THR A 1 208 ? -0.040 3.807 12.820 1.00 87.81 208 THR A C 1
ATOM 1665 O O . THR A 1 208 ? 0.804 2.997 13.185 1.00 87.81 208 THR A O 1
ATOM 1668 N N . LEU A 1 209 ? -0.883 3.586 11.813 1.00 92.44 209 LEU A N 1
ATOM 1669 C CA . LEU A 1 209 ? -0.708 2.491 10.861 1.00 92.44 209 LEU A CA 1
ATOM 1670 C C . LEU A 1 209 ? 0.113 3.028 9.699 1.00 92.44 209 LEU A C 1
ATOM 1672 O O . LEU A 1 209 ? -0.267 4.039 9.105 1.00 92.44 209 LEU A O 1
ATOM 1676 N N . GLN A 1 210 ? 1.226 2.374 9.399 1.00 92.31 210 GLN A N 1
ATOM 1677 C CA . GLN A 1 210 ? 2.153 2.799 8.363 1.00 92.31 210 GLN A CA 1
ATOM 1678 C C . GLN A 1 210 ? 2.403 1.662 7.380 1.00 92.31 210 GLN A C 1
ATOM 1680 O O . GLN A 1 210 ? 2.583 0.528 7.807 1.00 92.31 210 GLN A O 1
ATOM 1685 N N . LEU A 1 211 ? 2.474 1.974 6.089 1.00 94.56 211 LEU A N 1
ATOM 1686 C CA . LEU A 1 211 ? 3.053 1.105 5.066 1.00 94.56 211 LEU A CA 1
ATOM 1687 C C . LEU A 1 211 ? 4.243 1.838 4.459 1.00 94.56 211 LEU A C 1
ATOM 1689 O O . LEU A 1 211 ? 4.128 3.012 4.106 1.00 94.56 211 LEU A O 1
ATOM 1693 N N . ARG A 1 212 ? 5.385 1.159 4.357 1.00 92.81 212 ARG A N 1
ATOM 1694 C CA . ARG A 1 212 ? 6.598 1.711 3.743 1.00 92.81 212 ARG A CA 1
ATOM 1695 C C . ARG A 1 212 ? 7.077 0.811 2.619 1.00 92.81 212 ARG A C 1
ATOM 1697 O O . ARG A 1 212 ? 6.937 -0.399 2.714 1.00 92.81 212 ARG A O 1
ATOM 1704 N N . CYS A 1 213 ? 7.666 1.394 1.587 1.00 92.44 213 CYS A N 1
ATOM 1705 C CA . CYS A 1 213 ? 8.439 0.676 0.581 1.00 92.44 213 CYS A CA 1
ATOM 1706 C C . CYS A 1 213 ? 9.610 1.565 0.181 1.00 92.44 213 CYS A C 1
ATOM 1708 O O . CYS A 1 213 ? 9.392 2.658 -0.330 1.00 92.44 213 CYS A O 1
ATOM 1710 N N . ASN A 1 214 ? 10.829 1.087 0.400 1.00 90.94 214 ASN A N 1
ATOM 1711 C CA . ASN A 1 214 ? 12.039 1.715 -0.106 1.00 90.94 214 ASN A CA 1
ATOM 1712 C C . ASN A 1 214 ? 12.771 0.657 -0.930 1.00 90.94 214 ASN A C 1
ATOM 1714 O O . ASN A 1 214 ? 13.214 -0.348 -0.375 1.00 90.94 214 ASN A O 1
ATOM 1718 N N . TYR A 1 215 ? 12.773 0.816 -2.253 1.00 90.19 215 TYR A N 1
ATOM 1719 C CA . TYR A 1 215 ? 13.290 -0.203 -3.163 1.00 90.19 215 TYR A CA 1
ATOM 1720 C C . TYR A 1 215 ? 14.210 0.400 -4.214 1.00 90.19 215 TYR A C 1
ATOM 1722 O O . TYR A 1 215 ? 13.828 1.330 -4.927 1.00 90.19 215 TYR A O 1
ATOM 1730 N N . ASP A 1 216 ? 15.391 -0.199 -4.341 1.00 90.62 216 ASP A N 1
ATOM 1731 C CA . ASP A 1 216 ? 16.448 0.248 -5.234 1.00 90.62 216 ASP A CA 1
ATOM 1732 C C . ASP A 1 216 ? 16.515 -0.637 -6.483 1.00 90.62 216 ASP A C 1
ATOM 1734 O O . ASP A 1 216 ? 16.738 -1.847 -6.408 1.00 90.62 216 ASP A O 1
ATOM 1738 N N . PHE A 1 217 ? 16.415 -0.015 -7.652 1.00 88.00 217 PHE A N 1
ATOM 1739 C CA . PHE A 1 217 ? 16.766 -0.607 -8.935 1.00 88.00 217 PHE A CA 1
ATOM 1740 C C . PHE A 1 217 ? 18.182 -0.205 -9.321 1.00 88.00 217 PHE A C 1
ATOM 1742 O O . PHE A 1 217 ? 18.532 0.974 -9.270 1.00 88.00 217 PHE A O 1
ATOM 1749 N N . ASP A 1 218 ? 18.986 -1.166 -9.766 1.00 86.31 218 ASP A N 1
ATOM 1750 C CA . ASP A 1 218 ? 20.221 -0.854 -10.477 1.00 86.31 218 ASP A CA 1
ATOM 1751 C C . ASP A 1 218 ? 19.902 -0.138 -11.790 1.00 86.31 218 ASP A C 1
ATOM 1753 O O . ASP A 1 218 ? 19.077 -0.605 -12.580 1.00 86.31 218 ASP A O 1
ATOM 1757 N N . ILE A 1 219 ? 20.570 0.990 -12.026 1.00 82.50 219 ILE A N 1
ATOM 1758 C CA . ILE A 1 219 ? 20.604 1.634 -13.336 1.00 82.50 219 ILE A CA 1
ATOM 1759 C C . ILE A 1 219 ? 22.014 1.522 -13.898 1.00 82.50 219 ILE A C 1
ATOM 1761 O O . ILE A 1 219 ? 23.014 1.707 -13.199 1.00 82.50 219 ILE A O 1
ATOM 1765 N N . SER A 1 220 ? 22.092 1.194 -15.182 1.00 69.50 220 SER A N 1
ATOM 1766 C CA . SER A 1 220 ? 23.360 1.166 -15.903 1.00 69.50 220 SER A CA 1
ATOM 1767 C C . SER A 1 220 ? 24.015 2.546 -15.808 1.00 69.50 220 SER A C 1
ATOM 1769 O O . SER A 1 220 ? 23.368 3.555 -16.093 1.00 69.50 220 SER A O 1
ATOM 1771 N N . LYS A 1 221 ? 25.288 2.608 -15.397 1.00 57.66 221 LYS A N 1
ATOM 1772 C CA . LYS A 1 221 ? 26.073 3.844 -15.508 1.00 57.66 221 LYS A CA 1
ATOM 1773 C C . LYS A 1 221 ? 26.194 4.156 -16.999 1.00 57.66 221 LYS A C 1
ATOM 1775 O O . LYS A 1 221 ? 26.862 3.407 -17.707 1.00 57.66 221 LYS A O 1
ATOM 1780 N N . SER A 1 222 ? 25.486 5.185 -17.459 1.00 51.78 222 SER A N 1
ATOM 1781 C CA . SER A 1 222 ? 25.668 5.755 -18.798 1.00 51.78 222 SER A CA 1
ATOM 1782 C C . SER A 1 222 ? 27.065 6.337 -18.943 1.00 51.78 222 SER A C 1
ATOM 1784 O O . SER A 1 222 ? 27.466 7.043 -17.985 1.00 51.78 222 SER A O 1
#

Secondary structure (DSSP, 8-state):
------------------------------------------SS----HHHHHHHHHTTSHHHHHHHHHHHHHHHHHHHHHTT-EEEEE-TTS-EEEE----SS--SS----EEEEEEEETTTTEEEEEEEEEEEEETTPPP-TT-HHHHHHHHHHHHHS-----HHHHHHHHHHHHHTT-SB---TTTTTS-EEEEEEEETTEEEEEEEEEEEEEEE----